Protein AF-A0ABC9BMM8-F1 (afdb_monomer)

Sequence (183 aa):
MSSVFTFLDLQGHINFGNRAHTINSTFGSRTWSAEANMGSSPPLAIADICDAYSHLLTNGELRPLPPVFQIYGRNKEGHGRVLVVDGCGSLRSAIIGGNLAKRAQNNGWAGIVVYGCIRDVDDINLCNIGVRALNSYPVKPGKKGNGEKHIPVTIAGTRVCDGDWLYADSDGIIVSSVELAGV

Foldseek 3Di:
DFQAKEKAKEQAWAAADDPPPPPPPDDDDDDDDDPPPPDADDQDDVVRVCVVVVVCVVVVQKAFAPPQWDKAAAAHTAGGIEIEIERVLEAPAAAEELVVLQVCLVVRHQEYEYSYEHEPRVSRNHGNHMYIYNYHDHHHDPPGYDYHYQDWDQRRNDIDHHHWYWYAYPVGIMTGNDDDPRD

Radius of gyration: 17.7 Å; Cα contacts (8 Å, |Δi|>4): 413; chains: 1; bounding box: 39×45×55 Å

InterPro domains:
  IPR005493 Ribonuclease E inhibitor RraA/RraA-like protein [PF03737] (76-175)
  IPR005493 Ribonuclease E inhibitor RraA/RraA-like protein [cd16841] (47-176)
  IPR007526 SWIRM domain [PS50934] (1-25)
  IPR010203 Regulator of ribonuclease activity A [TIGR01935] (76-176)
  IPR036704 Ribonuclease E inhibitor RraA/RraA-like superfamily [SSF89562] (46-180)

Secondary structure (DSSP, 8-state):
-----EEEEEEEEE-------------S---------TTSPPPPPHHHHHHHTHHHHHHTSEEEPPTTPEEES--SSEEEEEEEEE-TT-SSSEEE-HHHHHHHHHTTEEEEEEEEEE--HHHHHHSSSEEEEEEE-SPPPPS--PPEESS-EEETTEEE-TT-EEEE-SS-EEEESS--TT-

pLDDT: mean 75.59, std 22.49, range [24.22, 95.69]

Nearest PDB structures (foldseek):
  3c8o-assembly1_B  TM=8.690E-01  e=7.767E-11  Pseudomonas aeruginosa
  2yjv-assembly1_A  TM=8.781E-01  e=1.668E-09  Escherichia coli K-12
  1j3l-assembly1_A  TM=8.554E-01  e=1.262E-09  Thermus thermophilus
  2pcn-assembly1_A  TM=8.752E-01  e=3.444E-09  Geobacillus kaustophilus HTA426
  1vi4-assembly1_A  TM=8.457E-01  e=1.313E-08  Vibrio cholerae

Solvent-accessible surface area (backbone atoms only — not comparable to full-atom values): 10282 Å² total; per-residue (Å²): 134,77,56,60,35,37,37,29,74,18,59,23,53,25,46,37,56,72,80,73,78,74,80,74,86,68,91,75,94,80,82,90,79,81,83,73,74,88,85,63,83,74,68,61,50,69,68,56,48,50,67,76,42,45,67,35,50,74,74,61,43,35,40,74,51,68,91,59,60,43,87,42,34,34,32,83,74,24,70,36,35,32,40,40,35,40,44,86,62,34,80,83,28,14,81,47,39,28,72,55,50,48,49,38,33,76,70,53,28,14,28,38,40,33,33,14,14,25,27,53,61,70,56,27,46,71,28,76,22,26,35,32,22,51,45,77,29,89,45,70,59,74,99,57,63,73,60,51,66,77,54,72,43,70,48,86,86,42,77,48,48,75,66,26,25,43,39,34,41,79,88,44,41,36,38,23,68,55,87,65,87,82,95

Mean predicted aligned error: 10.26 Å

Structure (mmCIF, N/CA/C/O backbone):
data_AF-A0ABC9BMM8-F1
#
_entry.id   AF-A0ABC9BMM8-F1
#
loop_
_atom_site.group_PDB
_atom_site.id
_atom_site.type_symbol
_atom_site.label_atom_id
_atom_site.label_alt_id
_atom_site.label_comp_id
_atom_site.label_asym_id
_atom_site.label_entity_id
_atom_site.label_seq_id
_atom_site.pdbx_PDB_ins_code
_atom_site.Cartn_x
_atom_site.Cartn_y
_atom_site.Cartn_z
_atom_site.occupancy
_atom_site.B_iso_or_equiv
_atom_site.auth_seq_id
_atom_site.auth_comp_id
_atom_site.auth_asym_id
_atom_site.auth_atom_id
_atom_site.pdbx_PDB_model_num
ATOM 1 N N . MET A 1 1 ? -2.517 4.280 -24.841 1.00 36.31 1 MET A N 1
ATOM 2 C CA . MET A 1 1 ? -3.262 4.542 -23.595 1.00 36.31 1 MET A CA 1
ATOM 3 C C . MET A 1 1 ? -2.279 5.111 -22.595 1.00 36.31 1 MET A C 1
ATOM 5 O O . MET A 1 1 ? -1.303 4.444 -22.275 1.00 36.31 1 MET A O 1
ATOM 9 N N . SER A 1 2 ? -2.452 6.383 -22.260 1.00 31.41 2 SER A N 1
ATOM 10 C CA . SER A 1 2 ? -1.624 7.128 -21.313 1.00 31.41 2 SER A CA 1
ATOM 11 C C . SER A 1 2 ? -1.812 6.530 -19.920 1.00 31.41 2 SER A C 1
ATOM 13 O O . SER A 1 2 ? -2.950 6.354 -19.500 1.00 31.41 2 SER A O 1
ATOM 15 N N . SER A 1 3 ? -0.733 6.172 -19.229 1.00 37.91 3 SER A N 1
ATOM 16 C CA . SER A 1 3 ? -0.815 5.752 -17.830 1.00 37.91 3 SER A CA 1
ATOM 17 C C . SER A 1 3 ? -1.049 7.002 -16.982 1.00 37.91 3 SER A C 1
ATOM 19 O O . SER A 1 3 ? -0.122 7.782 -16.775 1.00 37.91 3 SER A O 1
ATOM 21 N N . VAL A 1 4 ? -2.293 7.240 -16.569 1.00 39.19 4 VAL A N 1
ATOM 22 C CA . VAL A 1 4 ? -2.604 8.220 -15.521 1.00 39.19 4 VAL A CA 1
ATOM 23 C C . VAL A 1 4 ? -2.259 7.539 -14.203 1.00 39.19 4 VAL A C 1
ATOM 25 O O . VAL A 1 4 ? -2.765 6.457 -13.926 1.00 39.19 4 VAL A O 1
ATOM 28 N N . PHE A 1 5 ? -1.328 8.117 -13.447 1.00 47.81 5 PHE A N 1
ATOM 29 C CA . PHE A 1 5 ? -0.957 7.615 -12.125 1.00 47.81 5 PHE A CA 1
ATOM 30 C C . PHE A 1 5 ? -1.586 8.519 -11.090 1.00 47.81 5 PHE A C 1
ATOM 32 O O . PHE A 1 5 ? -1.210 9.685 -11.001 1.00 47.81 5 PHE A O 1
ATOM 39 N N . THR A 1 6 ? -2.523 7.996 -10.320 1.00 48.81 6 THR A N 1
ATOM 40 C CA . THR A 1 6 ? -3.123 8.781 -9.251 1.00 48.81 6 THR A CA 1
ATOM 41 C C . THR A 1 6 ? -2.416 8.514 -7.935 1.00 48.81 6 THR A C 1
ATOM 43 O O . THR A 1 6 ? -2.165 7.355 -7.607 1.00 48.81 6 THR A O 1
ATOM 46 N N . PHE A 1 7 ? -2.125 9.576 -7.184 1.00 48.84 7 PHE A N 1
ATOM 47 C CA . PHE A 1 7 ? -1.562 9.504 -5.840 1.00 48.84 7 PHE A CA 1
ATOM 48 C C . PHE A 1 7 ? -2.527 10.066 -4.803 1.00 48.84 7 PHE A C 1
ATOM 50 O O . PHE A 1 7 ? -3.065 11.164 -4.975 1.00 48.84 7 PHE A O 1
ATOM 57 N N . LEU A 1 8 ? -2.659 9.341 -3.701 1.00 52.59 8 LEU A N 1
ATOM 58 C CA . LEU A 1 8 ? -3.421 9.752 -2.532 1.00 52.59 8 LEU A CA 1
ATOM 59 C C . LEU A 1 8 ? -2.536 9.676 -1.289 1.00 52.59 8 LEU A C 1
ATOM 61 O O . LEU A 1 8 ? -1.791 8.702 -1.147 1.00 52.59 8 LEU A O 1
ATOM 65 N N . ASP A 1 9 ? -2.590 10.707 -0.445 1.00 55.34 9 ASP A N 1
ATOM 66 C CA . ASP A 1 9 ? -1.818 10.797 0.796 1.00 55.34 9 ASP A CA 1
ATOM 67 C C . ASP A 1 9 ? -2.765 10.578 1.981 1.00 55.34 9 ASP A C 1
ATOM 69 O O . ASP A 1 9 ? -3.412 11.506 2.458 1.00 55.34 9 ASP A O 1
ATOM 73 N N . LEU A 1 10 ? -2.887 9.327 2.421 1.00 56.34 10 LEU A N 1
ATOM 74 C CA . LEU A 1 10 ? -3.800 8.962 3.503 1.00 56.34 10 LEU A CA 1
ATOM 75 C C . LEU A 1 10 ? -3.102 9.049 4.855 1.00 56.34 10 LEU A C 1
ATOM 77 O O . LEU A 1 10 ? -1.966 8.596 4.985 1.00 56.34 10 LEU A O 1
ATOM 81 N N . GLN A 1 11 ? -3.791 9.557 5.875 1.00 52.69 11 GLN A N 1
ATOM 82 C CA . GLN A 1 11 ? -3.371 9.386 7.267 1.00 52.69 11 GLN A CA 1
ATOM 83 C C . GLN A 1 11 ? -3.812 7.981 7.702 1.00 52.69 11 GLN A C 1
ATOM 85 O O . GLN A 1 11 ? -4.986 7.648 7.585 1.00 52.69 11 GLN A O 1
ATOM 90 N N . GLY A 1 12 ? -2.879 7.107 8.090 1.00 52.97 12 GLY A N 1
ATOM 91 C CA . GLY A 1 12 ? -3.204 5.702 8.334 1.00 52.97 12 GLY A CA 1
ATOM 92 C C . GLY A 1 12 ? -2.176 4.940 9.166 1.00 52.97 12 GLY A C 1
ATOM 93 O O . GLY A 1 12 ? -0.965 5.143 9.071 1.00 52.97 12 GLY A O 1
ATOM 94 N N . HIS A 1 13 ? -2.670 4.015 9.982 1.00 54.41 13 HIS A N 1
ATOM 95 C CA . HIS A 1 13 ? -1.844 3.036 10.678 1.00 54.41 13 HIS A CA 1
ATOM 96 C C . HIS A 1 13 ? -1.694 1.818 9.771 1.00 54.41 13 HIS A C 1
ATOM 98 O O . HIS A 1 13 ? -2.665 1.102 9.537 1.00 54.41 13 HIS A O 1
ATOM 104 N N . ILE A 1 14 ? -0.486 1.561 9.256 1.00 53.84 14 ILE A N 1
ATOM 105 C CA . ILE A 1 14 ? -0.237 0.322 8.516 1.00 53.84 14 ILE A CA 1
ATOM 106 C C . ILE A 1 14 ? 0.612 -0.621 9.353 1.00 53.84 14 ILE A C 1
ATOM 108 O O . ILE A 1 14 ? 1.836 -0.480 9.451 1.00 53.84 14 ILE A O 1
ATOM 112 N N . ASN A 1 15 ? -0.052 -1.627 9.911 1.00 50.31 15 ASN A N 1
ATOM 113 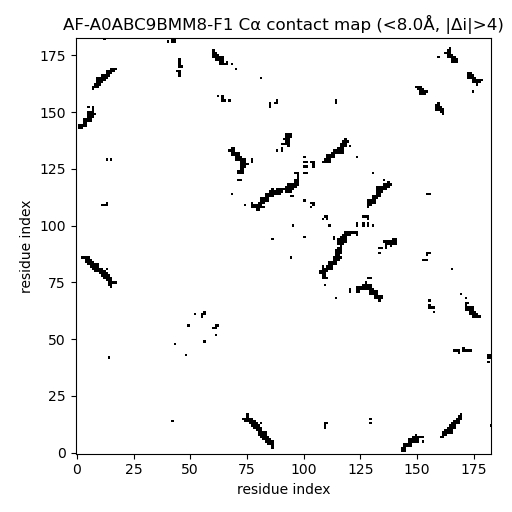C CA . ASN A 1 15 ? 0.588 -2.681 10.672 1.00 50.31 15 ASN A CA 1
ATOM 114 C C . ASN A 1 15 ? 0.895 -3.900 9.797 1.00 50.31 15 ASN A C 1
ATOM 116 O O . ASN A 1 15 ? 0.142 -4.868 9.758 1.00 50.31 15 ASN A O 1
ATOM 120 N N . PHE A 1 16 ? 2.044 -3.888 9.125 1.00 49.66 16 PHE A N 1
ATOM 121 C CA . PHE A 1 16 ? 2.514 -5.054 8.382 1.00 49.66 16 PHE A CA 1
ATOM 122 C C . PHE A 1 16 ? 2.888 -6.174 9.361 1.00 49.66 16 PHE A C 1
ATOM 124 O O . PHE A 1 16 ? 4.037 -6.276 9.783 1.00 49.66 16 PHE A O 1
ATOM 131 N N . GLY A 1 17 ? 1.911 -7.010 9.718 1.00 39.16 17 GLY A N 1
ATOM 132 C CA . GLY A 1 17 ? 2.084 -8.096 10.673 1.00 39.16 17 GLY A CA 1
ATOM 133 C C . GLY A 1 17 ? 3.326 -8.935 10.372 1.00 39.16 17 GLY A C 1
ATOM 134 O O . GLY A 1 17 ? 3.409 -9.619 9.351 1.00 39.16 17 GLY A O 1
ATOM 135 N N . ASN A 1 18 ? 4.298 -8.911 11.285 1.00 36.88 18 ASN A N 1
ATOM 136 C CA . ASN A 1 18 ? 5.331 -9.933 11.334 1.00 36.88 18 ASN A CA 1
ATOM 137 C C . ASN A 1 18 ? 4.771 -11.116 12.119 1.00 36.88 18 ASN A C 1
ATOM 139 O O . ASN A 1 18 ? 4.877 -11.154 13.344 1.00 36.88 18 ASN A O 1
ATOM 143 N N . ARG A 1 19 ? 4.313 -12.166 11.432 1.00 33.47 19 ARG A N 1
ATOM 144 C CA . ARG A 1 19 ? 4.587 -13.499 11.976 1.00 33.47 19 ARG A CA 1
ATOM 145 C C . ARG A 1 19 ? 6.080 -13.729 11.807 1.00 33.47 19 ARG A C 1
ATOM 147 O O . ARG A 1 19 ? 6.537 -14.276 10.806 1.00 33.47 19 ARG A O 1
ATOM 154 N N . ALA A 1 20 ? 6.854 -13.282 12.793 1.00 28.94 20 ALA A N 1
ATOM 155 C CA . ALA A 1 20 ? 8.151 -13.879 13.033 1.00 28.94 20 ALA A CA 1
ATOM 156 C C . ALA A 1 20 ? 7.885 -15.372 13.260 1.00 28.94 20 ALA A C 1
ATOM 158 O O . ALA A 1 20 ? 7.437 -15.783 14.328 1.00 28.94 20 ALA A O 1
ATOM 159 N N . HIS A 1 21 ? 8.093 -16.186 12.225 1.00 26.81 21 HIS A N 1
ATOM 160 C CA . HIS A 1 21 ? 8.269 -17.617 12.392 1.00 26.81 21 HIS A CA 1
ATOM 161 C C . HIS A 1 21 ? 9.565 -17.807 13.179 1.00 26.81 21 HIS A C 1
ATOM 163 O O . HIS A 1 21 ? 10.626 -18.074 12.622 1.00 26.81 21 HIS A O 1
ATOM 169 N N . THR A 1 22 ? 9.490 -17.672 14.499 1.00 24.45 22 THR A N 1
ATOM 170 C CA . THR A 1 22 ? 10.437 -18.355 15.362 1.00 24.45 22 THR A CA 1
ATOM 171 C C . THR A 1 22 ? 10.014 -19.817 15.332 1.00 24.45 22 THR A C 1
ATOM 173 O O . THR A 1 22 ? 9.168 -20.258 16.107 1.00 24.45 22 THR A O 1
ATOM 176 N N . ILE A 1 23 ? 10.560 -20.574 14.381 1.00 27.20 23 ILE A N 1
ATOM 177 C CA . ILE A 1 23 ? 10.647 -22.031 14.493 1.00 27.20 23 ILE A CA 1
ATOM 178 C C . ILE A 1 23 ? 11.533 -22.339 15.703 1.00 27.20 23 ILE A C 1
ATOM 180 O O . ILE A 1 23 ? 12.716 -22.626 15.573 1.00 27.20 23 ILE A O 1
ATOM 184 N N . ASN A 1 24 ? 10.960 -22.262 16.903 1.00 27.30 24 ASN A N 1
ATOM 185 C CA . ASN A 1 24 ? 11.526 -22.922 18.067 1.00 27.30 24 ASN A CA 1
ATOM 186 C C . ASN A 1 24 ? 11.139 -24.393 17.962 1.00 27.30 24 ASN A C 1
ATOM 188 O O . ASN A 1 24 ? 10.148 -24.850 18.527 1.00 27.30 24 ASN A O 1
ATOM 192 N N . SER A 1 25 ? 11.918 -25.140 17.187 1.00 30.19 25 SER A N 1
ATOM 193 C CA . SER A 1 25 ? 11.958 -26.585 17.327 1.00 30.19 25 SER A CA 1
ATOM 194 C C . SER A 1 25 ? 12.603 -26.915 18.674 1.00 30.19 25 SER A C 1
ATOM 196 O O . SER A 1 25 ? 13.817 -27.081 18.751 1.00 30.19 25 SER A O 1
ATOM 198 N N . THR A 1 26 ? 11.796 -27.039 19.727 1.00 31.02 26 THR A N 1
ATOM 199 C CA . THR A 1 26 ? 12.207 -27.783 20.922 1.00 31.02 26 THR A CA 1
ATOM 200 C C . THR A 1 26 ? 11.034 -28.599 21.439 1.00 31.02 26 THR A C 1
ATOM 202 O O . THR A 1 26 ? 10.112 -28.108 22.083 1.00 31.02 26 THR A O 1
ATOM 205 N N . PHE A 1 27 ? 11.087 -29.884 21.112 1.00 32.53 27 PHE A N 1
ATOM 206 C CA . PHE A 1 27 ? 10.320 -30.943 21.745 1.00 32.53 27 PHE A CA 1
ATOM 207 C C . PHE A 1 27 ? 10.762 -31.032 23.218 1.00 32.53 27 PHE A C 1
ATOM 209 O O . PHE A 1 27 ? 11.954 -31.181 23.480 1.00 32.53 27 PHE A O 1
ATOM 216 N N . GLY A 1 28 ? 9.830 -30.948 24.172 1.00 31.91 28 GLY A N 1
ATOM 217 C CA . GLY A 1 28 ? 10.099 -31.245 25.587 1.00 31.91 28 GLY A CA 1
ATOM 218 C C . GLY A 1 28 ? 9.800 -30.108 26.569 1.00 31.91 28 GLY A C 1
ATOM 219 O O . GLY A 1 28 ? 10.584 -29.184 26.737 1.00 31.91 28 GLY A O 1
ATOM 220 N N . SER A 1 29 ? 8.662 -30.241 27.256 1.00 40.59 29 SER A N 1
ATOM 221 C CA . SER A 1 29 ? 8.356 -29.765 28.618 1.00 40.59 29 SER A CA 1
ATOM 222 C C . SER A 1 29 ? 9.197 -28.605 29.199 1.00 40.59 29 SER A C 1
ATOM 224 O O . SER A 1 29 ? 10.210 -28.863 29.858 1.00 40.59 29 SER A O 1
ATOM 226 N N . ARG A 1 30 ? 8.718 -27.353 29.077 1.00 28.83 30 ARG A N 1
ATOM 227 C CA . ARG A 1 30 ? 8.772 -26.322 30.144 1.00 28.83 30 ARG A CA 1
ATOM 228 C C . ARG A 1 30 ? 8.043 -25.017 29.761 1.00 28.83 30 ARG A C 1
ATOM 230 O O . ARG A 1 30 ? 8.383 -24.373 28.781 1.00 28.83 30 ARG A O 1
ATOM 237 N N . THR A 1 31 ? 7.022 -24.715 30.568 1.00 28.36 31 THR A N 1
ATOM 238 C CA . THR A 1 31 ? 6.424 -23.418 30.957 1.00 28.36 31 THR A CA 1
ATOM 239 C C . THR A 1 31 ? 6.545 -22.208 30.022 1.00 28.36 31 THR A C 1
ATOM 241 O O . THR A 1 31 ? 7.617 -21.630 29.858 1.00 28.36 31 THR A O 1
ATOM 244 N N . TRP A 1 32 ? 5.385 -21.751 29.544 1.00 24.22 32 TRP A N 1
ATOM 245 C CA . TRP A 1 32 ? 5.178 -20.434 28.947 1.00 24.22 32 TRP A CA 1
ATOM 246 C C . TRP A 1 32 ? 5.211 -19.352 30.032 1.00 24.22 32 TRP A C 1
ATOM 248 O O . TRP A 1 32 ? 4.349 -19.342 30.908 1.00 24.22 32 TRP A O 1
ATOM 258 N N . SER A 1 33 ? 6.162 -18.425 29.936 1.00 25.62 33 SER A N 1
ATOM 259 C CA . SER A 1 33 ? 6.071 -17.114 30.582 1.00 25.62 33 SER A CA 1
ATOM 260 C C . SER A 1 33 ? 5.886 -16.080 29.480 1.00 25.62 33 SER A C 1
ATOM 262 O O . SER A 1 33 ? 6.846 -15.670 28.834 1.00 25.62 33 SER A O 1
ATOM 264 N N . ALA A 1 34 ? 4.634 -15.706 29.223 1.00 32.97 34 ALA A N 1
ATOM 265 C CA . ALA A 1 34 ? 4.334 -14.465 28.530 1.00 32.97 34 ALA A CA 1
ATOM 266 C C . ALA A 1 34 ? 4.391 -13.355 29.584 1.00 32.97 34 ALA A C 1
ATOM 268 O O . ALA A 1 34 ? 3.439 -13.159 30.337 1.00 32.97 34 ALA A O 1
ATOM 269 N N . GLU A 1 35 ? 5.520 -12.656 29.675 1.00 31.11 35 GLU A N 1
ATOM 270 C CA . GLU A 1 35 ? 5.536 -11.330 30.289 1.00 31.11 35 GLU A CA 1
ATOM 271 C C . GLU A 1 35 ? 4.741 -10.401 29.367 1.00 31.11 35 GLU A C 1
ATOM 273 O O . GLU A 1 35 ? 5.253 -9.824 28.409 1.00 31.11 35 GLU A O 1
ATOM 278 N N . ALA A 1 36 ? 3.436 -10.332 29.623 1.00 33.78 36 ALA A N 1
ATOM 279 C CA . ALA A 1 36 ? 2.573 -9.305 29.080 1.00 33.78 36 ALA A CA 1
ATOM 280 C C . ALA A 1 36 ? 2.999 -7.970 29.701 1.00 33.78 36 ALA A C 1
ATOM 282 O O . ALA A 1 36 ? 2.705 -7.692 30.864 1.00 33.78 36 ALA A O 1
ATOM 283 N N . ASN A 1 37 ? 3.700 -7.140 28.928 1.00 34.41 37 ASN A N 1
ATOM 284 C CA . ASN A 1 37 ? 3.824 -5.724 29.245 1.00 34.41 37 ASN A CA 1
ATOM 285 C C . ASN A 1 37 ? 2.417 -5.104 29.209 1.00 34.41 37 ASN A C 1
ATOM 287 O O . ASN A 1 37 ? 1.859 -4.836 28.148 1.00 34.41 37 ASN A O 1
ATOM 291 N N . MET A 1 38 ? 1.835 -4.909 30.392 1.00 37.91 38 MET A N 1
ATOM 292 C CA . MET A 1 38 ? 0.654 -4.079 30.611 1.00 37.91 38 MET A CA 1
ATOM 293 C C . MET A 1 38 ? 1.037 -2.616 30.350 1.00 37.91 38 MET A C 1
ATOM 295 O O . MET A 1 38 ? 1.716 -1.998 31.166 1.00 37.91 38 MET A O 1
ATOM 299 N N . GLY A 1 39 ? 0.626 -2.066 29.205 1.00 31.47 39 GLY A N 1
ATOM 300 C CA . GLY A 1 39 ? 0.838 -0.647 28.892 1.00 31.47 39 GLY A CA 1
ATOM 301 C C . GLY A 1 39 ? 0.383 -0.181 27.507 1.00 31.47 39 GLY A C 1
ATOM 302 O O . GLY A 1 39 ? 0.114 1.002 27.331 1.00 31.47 39 GLY A O 1
ATOM 303 N N . SER A 1 40 ? 0.227 -1.084 26.542 1.00 36.00 40 SER A N 1
ATOM 304 C CA . SER A 1 40 ? -0.379 -0.789 25.241 1.00 36.00 40 SER A CA 1
ATOM 305 C C . SER A 1 40 ? -1.016 -2.068 24.721 1.00 36.00 40 SER A C 1
ATOM 307 O O . SER A 1 40 ? -0.313 -3.068 24.562 1.00 36.00 40 SER A O 1
ATOM 309 N N . SER A 1 41 ? -2.333 -2.078 24.505 1.00 41.59 41 SER A N 1
ATOM 310 C CA . SER A 1 41 ? -2.978 -3.189 23.801 1.00 41.59 41 SER A CA 1
ATOM 311 C C . SER A 1 41 ? -2.215 -3.448 22.497 1.00 41.59 41 SER A C 1
ATOM 313 O O . SER A 1 41 ? -1.850 -2.473 21.833 1.00 41.59 41 SER A O 1
ATOM 315 N N . PRO A 1 42 ? -1.913 -4.710 22.140 1.00 49.50 42 PRO A N 1
ATOM 316 C CA . PRO A 1 42 ? -1.313 -4.988 20.846 1.00 49.50 42 PRO A CA 1
ATOM 317 C C . PRO A 1 42 ? -2.220 -4.400 19.754 1.00 49.50 42 PRO A 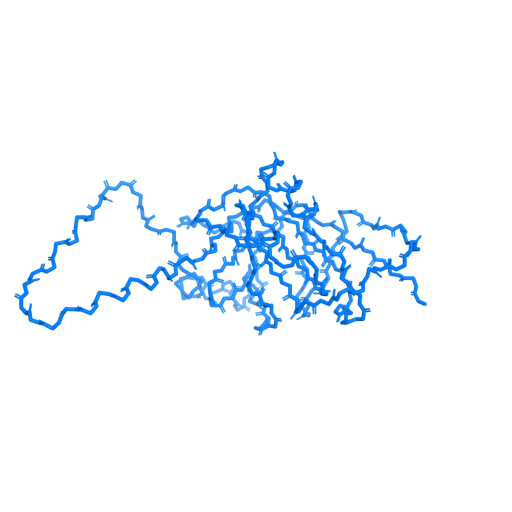C 1
ATOM 319 O O . PRO A 1 42 ? -3.444 -4.467 19.905 1.00 49.50 42 PRO A O 1
ATOM 322 N N . PRO A 1 43 ? -1.649 -3.805 18.694 1.00 57.62 43 PRO A N 1
ATOM 323 C CA . PRO A 1 43 ? -2.442 -3.277 17.592 1.00 57.62 43 PRO A CA 1
ATOM 324 C C . PRO A 1 43 ? -3.359 -4.385 17.064 1.00 57.62 43 PRO A C 1
ATOM 326 O O . PRO A 1 43 ? -2.891 -5.497 16.803 1.00 57.62 43 PRO A O 1
ATOM 329 N N . LEU A 1 44 ? -4.659 -4.095 16.975 1.00 65.31 44 LEU A N 1
ATOM 330 C CA . LEU A 1 44 ? -5.675 -5.077 16.591 1.00 65.31 44 LEU A CA 1
ATOM 331 C C . LEU A 1 44 ? -5.361 -5.651 15.203 1.00 65.31 44 LEU A C 1
ATOM 333 O O . LEU A 1 44 ? -5.028 -4.906 14.277 1.00 65.31 44 LEU A O 1
ATOM 337 N N . ALA A 1 45 ? -5.460 -6.975 15.056 1.00 81.25 45 ALA A N 1
ATOM 338 C CA . ALA A 1 45 ? -5.344 -7.616 13.750 1.00 81.25 45 ALA A CA 1
ATOM 339 C C . ALA A 1 45 ? -6.554 -7.247 12.878 1.00 81.25 45 ALA A C 1
ATOM 341 O O . ALA A 1 45 ? -7.632 -6.946 13.395 1.00 81.25 45 ALA A O 1
ATOM 342 N N . ILE A 1 46 ? -6.421 -7.303 11.550 1.00 85.62 46 ILE A N 1
ATOM 343 C CA . ILE A 1 46 ? -7.529 -6.961 10.645 1.00 85.62 46 ILE A CA 1
ATOM 344 C C . ILE A 1 46 ? -8.744 -7.855 10.883 1.00 85.62 46 ILE A C 1
ATOM 346 O O . ILE A 1 46 ? -9.867 -7.363 10.798 1.00 85.62 46 ILE A O 1
ATOM 350 N N . ALA A 1 47 ? -8.542 -9.131 11.215 1.00 86.62 47 ALA A N 1
ATOM 351 C CA . ALA A 1 47 ? -9.635 -10.026 11.585 1.00 86.62 47 ALA A CA 1
ATOM 352 C C . ALA A 1 47 ? -10.413 -9.502 12.807 1.00 86.62 47 ALA A C 1
ATOM 354 O O . ALA A 1 47 ? -11.633 -9.364 12.737 1.00 86.62 47 ALA A O 1
ATOM 355 N N . ASP A 1 48 ? -9.707 -9.101 13.871 1.00 87.12 48 ASP A N 1
ATOM 356 C CA . ASP A 1 48 ? -10.322 -8.543 15.082 1.00 87.12 48 ASP A CA 1
ATOM 357 C C . ASP A 1 48 ? -11.065 -7.233 14.781 1.00 87.12 48 ASP A C 1
ATOM 359 O O . ASP A 1 48 ? -12.153 -6.990 15.302 1.00 87.12 48 ASP A O 1
ATOM 363 N N . ILE A 1 49 ? -10.505 -6.396 13.900 1.00 87.19 49 ILE A N 1
ATOM 364 C CA . ILE A 1 49 ? -11.156 -5.169 13.429 1.00 87.19 49 ILE A CA 1
ATOM 365 C C . ILE A 1 49 ? -12.450 -5.506 12.677 1.00 87.19 49 ILE A C 1
ATOM 367 O O . ILE A 1 49 ? -13.486 -4.890 12.923 1.00 87.19 49 ILE A O 1
ATOM 371 N N . CYS A 1 50 ? -12.422 -6.480 11.768 1.00 88.38 50 CYS A N 1
ATOM 372 C CA . CYS A 1 50 ? -13.611 -6.888 11.021 1.00 88.38 50 CYS A CA 1
ATOM 373 C C . CYS A 1 50 ? -14.722 -7.393 11.952 1.00 88.38 50 CYS A C 1
ATOM 375 O O . CYS A 1 50 ? -15.888 -7.045 11.750 1.00 88.38 50 CYS A O 1
ATOM 377 N N . ASP A 1 51 ? -14.365 -8.149 12.990 1.00 89.75 51 ASP A N 1
ATOM 378 C CA . ASP A 1 51 ? -15.315 -8.672 13.972 1.00 89.75 51 ASP A CA 1
ATOM 379 C C . ASP A 1 51 ? -15.887 -7.553 14.861 1.00 89.75 51 ASP A C 1
ATOM 381 O O . ASP A 1 51 ? -17.110 -7.430 15.011 1.00 89.75 51 ASP A O 1
ATOM 385 N N . ALA A 1 52 ? -15.024 -6.683 15.398 1.00 88.00 52 ALA A N 1
ATOM 386 C CA . ALA A 1 52 ? -15.410 -5.577 16.278 1.00 88.00 52 ALA A CA 1
ATOM 387 C C . ALA A 1 52 ? -16.244 -4.501 15.561 1.00 88.00 52 ALA A C 1
ATOM 389 O O . ALA A 1 52 ? -17.158 -3.916 16.148 1.00 88.00 52 ALA A O 1
ATOM 390 N N . TYR A 1 53 ? -15.965 -4.259 14.279 1.00 89.25 53 TYR A N 1
ATOM 391 C CA . TYR A 1 53 ? -16.592 -3.214 13.468 1.00 89.25 53 TYR A CA 1
ATOM 392 C C . TYR A 1 53 ? -17.481 -3.778 12.351 1.00 89.25 53 TYR A C 1
ATOM 394 O O . TYR A 1 53 ? -17.675 -3.147 11.313 1.00 89.25 53 TYR A O 1
ATOM 402 N N . SER A 1 54 ? -18.094 -4.943 12.567 1.00 90.44 54 SER A N 1
ATOM 403 C CA . SER A 1 54 ? -18.964 -5.616 11.584 1.00 90.44 54 SER A CA 1
ATOM 404 C C . SER A 1 54 ? -20.138 -4.763 11.068 1.00 90.44 54 SER A C 1
ATOM 406 O O . SER A 1 54 ? -20.571 -4.898 9.919 1.00 90.44 54 SER A O 1
ATOM 408 N N . HIS A 1 55 ? -20.632 -3.822 11.873 1.00 90.81 55 HIS A N 1
ATOM 409 C CA . HIS A 1 55 ? -21.637 -2.846 11.443 1.00 90.81 55 HIS A CA 1
ATOM 410 C C . HIS A 1 55 ? -21.108 -1.890 10.356 1.00 90.81 55 HIS A C 1
ATOM 412 O O . HIS A 1 55 ? -21.852 -1.559 9.431 1.00 90.81 55 HIS A O 1
ATOM 418 N N . LEU A 1 56 ? -19.821 -1.518 10.415 1.00 91.38 56 LEU A N 1
ATOM 419 C CA . LEU A 1 56 ? -19.153 -0.697 9.400 1.00 91.38 56 LEU A CA 1
ATOM 420 C C . LEU A 1 56 ? -18.917 -1.470 8.092 1.00 91.38 56 LEU A C 1
ATOM 422 O O . LEU A 1 56 ? -18.890 -0.891 7.009 1.00 91.38 56 LEU A O 1
ATOM 426 N N . LEU A 1 57 ? -18.775 -2.798 8.164 1.00 90.38 57 LEU A N 1
ATOM 427 C CA . LEU A 1 57 ? -18.748 -3.637 6.959 1.00 90.38 57 LEU A CA 1
ATOM 428 C C . LEU A 1 57 ? -20.101 -3.595 6.240 1.00 90.38 57 LEU A C 1
ATOM 430 O O . LEU A 1 57 ? -20.166 -3.519 5.016 1.00 90.38 57 LEU A O 1
ATOM 434 N N . THR A 1 58 ? -21.191 -3.621 7.008 1.00 91.12 58 THR A N 1
ATOM 435 C CA . THR A 1 58 ? -22.553 -3.673 6.460 1.00 91.12 58 THR A CA 1
ATOM 436 C C . THR A 1 58 ? -22.985 -2.334 5.858 1.00 91.12 58 THR A C 1
ATOM 438 O O . THR A 1 58 ? -23.680 -2.315 4.844 1.00 91.12 58 THR A O 1
ATOM 441 N N . ASN A 1 59 ? -22.575 -1.210 6.456 1.00 91.31 59 ASN A N 1
ATOM 442 C CA . ASN A 1 59 ? -22.910 0.130 5.960 1.00 91.31 59 ASN A CA 1
ATOM 443 C C . ASN A 1 59 ? -21.952 0.635 4.853 1.00 91.31 59 ASN A C 1
ATOM 445 O O . ASN A 1 59 ? -22.233 1.658 4.230 1.00 91.31 59 ASN A O 1
ATOM 449 N N . GLY A 1 60 ? -20.854 -0.084 4.584 1.00 90.31 60 GLY A N 1
ATOM 450 C CA . GLY A 1 60 ? -19.868 0.246 3.551 1.00 90.31 60 GLY A CA 1
ATOM 451 C C . GLY A 1 60 ? -18.796 1.261 3.971 1.00 90.31 60 GLY A C 1
ATOM 452 O O . GLY A 1 60 ? -17.989 1.678 3.133 1.00 90.31 60 GLY A O 1
ATOM 453 N N . GLU A 1 61 ? -18.751 1.660 5.242 1.00 91.25 61 GLU A N 1
ATOM 454 C CA . GLU A 1 61 ? -17.714 2.545 5.783 1.00 91.25 61 GLU A CA 1
ATOM 455 C C . GLU A 1 61 ? -16.393 1.809 6.002 1.00 91.25 61 GLU A C 1
ATOM 457 O O . GLU A 1 61 ? -15.346 2.427 5.833 1.00 91.25 61 GLU A O 1
ATOM 462 N N . LEU A 1 62 ? -16.438 0.502 6.280 1.00 92.50 62 LEU A N 1
ATOM 463 C CA . LEU A 1 62 ? -15.285 -0.393 6.331 1.00 92.50 62 LEU A CA 1
ATOM 464 C C . LEU A 1 62 ? -15.298 -1.327 5.116 1.00 92.50 62 LEU A C 1
ATOM 466 O O . LEU A 1 62 ? -16.254 -2.060 4.875 1.00 92.50 62 LEU A O 1
ATOM 470 N N . ARG A 1 63 ? -14.230 -1.288 4.321 1.00 94.81 63 ARG A N 1
ATOM 471 C CA . ARG A 1 63 ? -14.159 -1.912 2.995 1.00 94.81 63 ARG A CA 1
ATOM 472 C C . ARG A 1 63 ? -12.907 -2.781 2.878 1.00 94.81 63 ARG A C 1
ATOM 474 O O . ARG A 1 63 ? -11.832 -2.252 2.583 1.00 94.81 63 ARG A O 1
ATOM 481 N N . PRO A 1 64 ? -13.019 -4.102 3.083 1.00 93.62 64 PRO A N 1
ATOM 482 C CA . PRO A 1 64 ? -11.942 -5.034 2.785 1.00 93.62 64 PRO A CA 1
ATOM 483 C C . PRO A 1 64 ? -11.626 -5.038 1.292 1.00 93.62 64 PRO A C 1
ATOM 485 O O . PRO A 1 64 ? -12.523 -5.048 0.447 1.00 93.62 64 PRO A O 1
ATOM 488 N N . LEU A 1 65 ? -10.342 -5.021 0.956 1.00 94.06 65 LEU A N 1
ATOM 489 C CA . LEU A 1 65 ? -9.888 -5.156 -0.422 1.00 94.06 65 LEU A CA 1
ATOM 490 C C . LEU A 1 65 ? -9.793 -6.639 -0.792 1.00 94.06 65 LEU A C 1
ATOM 492 O O . LEU A 1 65 ? -9.480 -7.472 0.062 1.00 94.06 65 LEU A O 1
ATOM 496 N N . PRO A 1 66 ? -9.982 -6.985 -2.078 1.00 92.38 66 PRO A N 1
ATOM 497 C CA . PRO A 1 66 ? -9.715 -8.334 -2.553 1.00 92.38 66 PRO A CA 1
ATOM 498 C C . PRO A 1 66 ? -8.272 -8.779 -2.244 1.00 92.38 66 PRO A C 1
ATOM 500 O O . PRO A 1 66 ? -7.355 -7.950 -2.302 1.00 92.38 66 PRO A O 1
ATOM 503 N N . PRO A 1 67 ? -8.031 -10.083 -2.007 1.00 91.44 67 PRO A N 1
ATOM 504 C CA . PRO A 1 67 ? -6.721 -10.631 -1.642 1.00 91.44 67 PRO A CA 1
ATOM 505 C C . PRO A 1 67 ? -5.794 -10.768 -2.864 1.00 91.44 67 PRO A C 1
ATOM 507 O O . PRO A 1 67 ? -5.280 -11.837 -3.180 1.00 91.44 67 PRO A O 1
ATOM 510 N N . VAL A 1 68 ? -5.617 -9.676 -3.607 1.00 93.44 68 VAL A N 1
ATOM 511 C CA . VAL A 1 68 ? -4.826 -9.609 -4.847 1.00 93.44 68 VAL A CA 1
ATOM 512 C C . VAL A 1 68 ? -3.474 -8.923 -4.647 1.00 93.44 68 VAL A C 1
ATOM 514 O O . VAL A 1 68 ? -2.656 -8.898 -5.564 1.00 93.44 68 VAL A O 1
ATOM 517 N N . PHE A 1 69 ? -3.234 -8.355 -3.463 1.00 94.31 69 PHE A N 1
ATOM 518 C CA . PHE A 1 69 ? -2.023 -7.606 -3.146 1.00 94.31 69 PHE A CA 1
ATOM 519 C C . PHE A 1 69 ? -1.001 -8.486 -2.426 1.00 94.31 69 PHE A C 1
ATOM 521 O O . PHE A 1 69 ? -1.240 -8.977 -1.328 1.00 94.31 69 PHE A O 1
ATOM 528 N N . GLN A 1 70 ? 0.171 -8.623 -3.032 1.00 93.75 70 GLN A N 1
ATOM 529 C CA . GLN A 1 70 ? 1.346 -9.266 -2.466 1.00 93.75 70 GLN A CA 1
ATOM 530 C C . GLN A 1 70 ? 2.058 -8.349 -1.467 1.00 93.75 70 GLN A C 1
ATOM 532 O O . GLN A 1 70 ? 1.983 -7.118 -1.551 1.00 93.75 70 GLN A O 1
ATOM 537 N N . ILE A 1 71 ? 2.776 -8.969 -0.530 1.00 92.00 71 ILE A N 1
ATOM 538 C CA . ILE A 1 71 ? 3.483 -8.301 0.564 1.00 92.00 71 ILE A CA 1
ATOM 539 C C . ILE A 1 71 ? 4.956 -8.111 0.197 1.00 92.00 71 ILE A C 1
ATOM 541 O O . ILE A 1 71 ? 5.656 -9.073 -0.106 1.00 92.00 71 ILE A O 1
ATOM 545 N N . TYR A 1 72 ? 5.428 -6.869 0.274 1.00 92.06 72 TYR A N 1
ATOM 546 C CA . TYR A 1 72 ? 6.827 -6.498 0.084 1.00 92.06 72 TYR A CA 1
ATOM 547 C C . TYR A 1 72 ? 7.272 -5.514 1.169 1.00 92.06 72 TYR A C 1
ATOM 549 O O . TYR A 1 72 ? 6.448 -4.863 1.816 1.00 92.06 72 TYR A O 1
ATOM 557 N N . GLY A 1 73 ? 8.583 -5.356 1.319 1.00 86.94 73 GLY A N 1
ATOM 558 C CA . GLY A 1 73 ? 9.160 -4.463 2.314 1.00 86.94 73 GLY A CA 1
ATOM 559 C C . GLY A 1 73 ? 9.250 -5.091 3.698 1.00 86.94 73 GLY A C 1
ATOM 560 O O . GLY A 1 73 ? 8.640 -6.119 3.990 1.00 86.94 73 GLY A O 1
ATOM 561 N N . ARG A 1 74 ? 10.041 -4.464 4.564 1.00 76.69 74 ARG A N 1
ATOM 562 C CA . ARG A 1 74 ? 10.054 -4.761 5.995 1.00 76.69 74 ARG A CA 1
ATOM 563 C C . ARG A 1 74 ? 9.333 -3.615 6.667 1.00 76.69 74 ARG A C 1
ATOM 565 O O . ARG A 1 74 ? 9.760 -2.482 6.554 1.00 76.69 74 ARG A O 1
ATOM 572 N N . ASN A 1 75 ? 8.255 -3.870 7.379 1.00 68.75 75 ASN A N 1
ATOM 573 C CA . ASN A 1 75 ? 7.762 -2.889 8.329 1.00 68.75 75 ASN A CA 1
ATOM 574 C C . ASN A 1 75 ? 7.457 -3.637 9.615 1.00 68.75 75 ASN A C 1
ATOM 576 O O . ASN A 1 75 ? 6.886 -4.724 9.580 1.00 68.75 75 ASN A O 1
ATOM 580 N N . LYS A 1 76 ? 7.993 -3.121 10.719 1.00 55.09 76 LYS A N 1
ATOM 581 C CA . LYS A 1 76 ? 7.809 -3.720 12.033 1.00 55.09 76 LYS A CA 1
ATOM 582 C C . LYS A 1 76 ? 6.594 -3.128 12.724 1.00 55.09 76 LYS A C 1
ATOM 584 O O . LYS A 1 76 ? 5.810 -3.921 13.208 1.00 55.09 76 LYS A O 1
ATOM 589 N N . GLU A 1 77 ? 6.420 -1.808 12.688 1.00 60.41 77 GLU A N 1
ATOM 590 C CA . GLU A 1 77 ? 5.273 -1.067 13.231 1.00 60.41 77 GLU A CA 1
ATOM 591 C C . GLU A 1 77 ? 5.268 0.308 12.535 1.00 60.41 77 GLU A C 1
ATOM 593 O O . GLU A 1 77 ? 6.229 1.070 12.668 1.00 60.41 77 GLU A O 1
ATOM 598 N N . GLY A 1 78 ? 4.261 0.600 11.704 1.00 57.00 78 GLY A N 1
ATOM 599 C CA . GLY A 1 78 ? 4.220 1.819 10.893 1.00 57.00 78 GLY A CA 1
ATOM 600 C C . GLY A 1 78 ? 3.039 2.714 11.232 1.00 57.00 78 GLY A C 1
ATOM 601 O O . GLY A 1 78 ? 1.912 2.413 10.847 1.00 57.00 78 GLY A O 1
ATOM 602 N N . HIS A 1 79 ? 3.321 3.859 11.847 1.00 63.94 79 HIS A N 1
ATOM 603 C CA . HIS A 1 79 ? 2.375 4.968 11.970 1.00 63.94 79 HIS A CA 1
ATOM 604 C C . HIS A 1 79 ? 2.754 6.063 10.979 1.00 63.94 79 HIS A C 1
ATOM 606 O O . HIS A 1 79 ? 3.933 6.406 10.856 1.00 63.94 79 HIS A O 1
ATOM 612 N N . GLY A 1 80 ? 1.779 6.621 10.264 1.00 76.50 80 GLY A N 1
ATOM 613 C CA . GLY A 1 80 ? 2.025 7.777 9.414 1.00 76.50 80 GLY A CA 1
ATOM 614 C C . GLY A 1 80 ? 1.177 7.791 8.159 1.00 76.50 80 GLY A C 1
ATOM 615 O O . GLY A 1 80 ? -0.024 7.564 8.192 1.00 76.50 80 GLY A O 1
ATOM 616 N N . ARG A 1 81 ? 1.806 8.151 7.042 1.00 83.94 81 ARG A N 1
ATOM 617 C CA . ARG A 1 81 ? 1.094 8.366 5.784 1.00 83.94 81 ARG A CA 1
ATOM 618 C C . ARG A 1 81 ? 1.204 7.182 4.840 1.00 83.94 81 ARG A C 1
ATOM 620 O O . ARG A 1 81 ? 2.261 6.547 4.769 1.00 83.94 81 ARG A O 1
ATOM 627 N N . VAL A 1 82 ? 0.127 6.897 4.117 1.00 87.62 82 VAL A N 1
ATOM 628 C CA . VAL A 1 82 ? 0.032 5.795 3.156 1.00 87.62 82 VAL A CA 1
ATOM 629 C C . VAL A 1 82 ? -0.105 6.346 1.753 1.00 87.62 82 VAL A C 1
ATOM 631 O O . VAL A 1 82 ? -1.019 7.118 1.469 1.00 87.62 82 VAL A O 1
ATOM 634 N N . LEU A 1 83 ? 0.785 5.913 0.860 1.00 89.31 83 LEU A N 1
ATOM 635 C CA . LEU A 1 83 ? 0.708 6.277 -0.548 1.00 89.31 83 LEU A CA 1
ATOM 636 C C . LEU A 1 83 ? -0.125 5.244 -1.287 1.00 89.31 83 LEU A C 1
ATOM 638 O O . LEU A 1 83 ? 0.326 4.112 -1.456 1.00 89.31 83 LEU A O 1
ATOM 642 N N . VAL A 1 84 ? -1.291 5.636 -1.787 1.00 90.75 84 VAL A N 1
ATOM 643 C CA . VAL A 1 84 ? -2.068 4.780 -2.690 1.00 90.75 84 VAL A CA 1
ATOM 644 C C . VAL A 1 84 ? -1.806 5.196 -4.131 1.00 90.75 84 VAL A C 1
ATOM 646 O O . VAL A 1 84 ? -1.929 6.371 -4.474 1.00 90.75 84 VAL A O 1
ATOM 649 N N . VAL A 1 85 ? -1.417 4.228 -4.959 1.00 90.19 85 VAL A N 1
ATOM 650 C CA . VAL A 1 85 ? -1.057 4.412 -6.366 1.00 90.19 85 VAL A CA 1
ATOM 651 C C . VAL A 1 85 ? -1.964 3.564 -7.241 1.00 90.19 85 VAL A C 1
ATOM 653 O O . VAL A 1 85 ? -1.904 2.332 -7.198 1.00 90.19 85 VAL A O 1
ATOM 656 N N . ASP A 1 86 ? -2.764 4.218 -8.077 1.00 90.12 86 ASP A N 1
ATOM 657 C CA . ASP A 1 86 ? -3.566 3.536 -9.089 1.00 90.12 86 ASP A CA 1
ATOM 658 C C . ASP A 1 86 ? -2.773 3.379 -10.394 1.00 90.12 86 ASP A C 1
ATOM 660 O O . ASP A 1 86 ? -2.322 4.349 -11.004 1.00 90.12 86 ASP A O 1
ATOM 664 N N . GLY A 1 87 ? -2.575 2.126 -10.795 1.00 88.50 87 GLY A N 1
ATOM 665 C CA . GLY A 1 87 ? -1.940 1.715 -12.040 1.00 88.50 87 GLY A CA 1
ATOM 666 C C . GLY A 1 87 ? -2.888 1.065 -13.037 1.00 88.50 87 GLY A C 1
ATOM 667 O O . GLY A 1 87 ? -2.421 0.382 -13.956 1.00 88.50 87 GLY A O 1
ATOM 668 N N . CYS A 1 88 ? -4.197 1.182 -12.806 1.00 89.19 88 CYS A N 1
ATOM 669 C CA . CYS A 1 88 ? -5.261 0.466 -13.500 1.00 89.19 88 CYS A CA 1
ATOM 670 C C . CYS A 1 88 ? -5.051 -1.059 -13.512 1.00 89.19 88 CYS A C 1
ATOM 672 O O . CYS A 1 88 ? -5.412 -1.731 -14.477 1.00 89.19 88 CYS A O 1
ATOM 674 N N . GLY A 1 89 ? -4.387 -1.608 -12.490 1.00 89.62 89 GLY A N 1
ATOM 675 C CA . GLY A 1 89 ? -4.093 -3.036 -12.382 1.00 89.62 89 GLY A CA 1
ATOM 676 C C . GLY A 1 89 ? -3.121 -3.558 -13.445 1.00 89.62 89 GLY A C 1
ATOM 677 O O . GLY A 1 89 ? -3.042 -4.762 -13.680 1.00 89.62 89 GLY A O 1
ATOM 678 N N . SER A 1 90 ? -2.381 -2.670 -14.117 1.00 89.38 90 SER A N 1
ATOM 679 C CA . SER A 1 90 ? -1.477 -3.050 -15.201 1.00 89.38 90 SER A CA 1
ATOM 680 C C . SER A 1 90 ? -0.351 -3.959 -14.707 1.00 89.38 90 SER A C 1
ATOM 682 O O . SER A 1 90 ? 0.474 -3.559 -13.882 1.00 89.38 90 SER A O 1
ATOM 684 N N . LEU A 1 91 ? -0.259 -5.147 -15.310 1.00 92.19 91 LEU A N 1
ATOM 685 C CA . LEU A 1 91 ? 0.828 -6.106 -15.085 1.00 92.19 91 LEU A CA 1
ATOM 686 C C . LEU A 1 91 ? 1.982 -5.976 -16.093 1.00 92.19 91 LEU A C 1
ATOM 688 O O . LEU A 1 91 ? 2.883 -6.807 -16.135 1.00 92.19 91 LEU A O 1
ATOM 692 N N . ARG A 1 92 ? 1.957 -4.943 -16.943 1.00 89.56 92 ARG A N 1
ATOM 693 C CA . ARG A 1 92 ? 2.893 -4.795 -18.075 1.00 89.56 92 ARG A CA 1
ATOM 694 C C . ARG A 1 92 ? 4.095 -3.900 -17.779 1.00 89.56 92 ARG A C 1
ATOM 696 O O . ARG A 1 92 ? 4.971 -3.750 -18.626 1.00 89.56 92 ARG A O 1
ATOM 703 N N . SER A 1 93 ? 4.095 -3.225 -16.635 1.00 89.25 93 SER A N 1
ATOM 704 C CA . SER A 1 93 ? 5.140 -2.282 -16.238 1.00 89.25 93 SER A CA 1
ATOM 705 C C . SER A 1 93 ? 5.108 -2.057 -14.736 1.00 89.25 93 SER A C 1
ATOM 707 O O . SER A 1 93 ? 4.028 -1.964 -14.157 1.00 89.25 93 SER A O 1
ATOM 709 N N . ALA A 1 94 ? 6.275 -1.888 -14.129 1.00 91.50 94 ALA A N 1
ATOM 710 C CA . ALA A 1 94 ? 6.400 -1.569 -12.720 1.00 91.50 94 ALA A CA 1
ATOM 711 C C . ALA A 1 94 ? 6.357 -0.066 -12.461 1.00 91.50 94 ALA A C 1
ATOM 713 O O . ALA A 1 94 ? 7.206 0.680 -12.942 1.00 91.50 94 ALA A O 1
ATOM 714 N N . ILE A 1 95 ? 5.384 0.364 -11.670 1.00 88.75 95 ILE A N 1
ATOM 715 C CA . ILE A 1 95 ? 5.076 1.771 -11.398 1.00 88.75 95 ILE A CA 1
ATOM 716 C C . ILE A 1 95 ? 6.009 2.329 -10.328 1.00 88.75 95 ILE A C 1
ATOM 718 O O . ILE A 1 95 ? 6.526 3.438 -10.454 1.00 88.75 95 ILE A O 1
ATOM 722 N N . ILE A 1 96 ? 6.265 1.523 -9.298 1.00 89.81 96 ILE A N 1
ATOM 723 C CA . ILE A 1 96 ? 7.142 1.851 -8.175 1.00 89.81 96 ILE A CA 1
ATOM 724 C C . ILE A 1 96 ? 8.379 0.952 -8.233 1.00 89.81 96 ILE A C 1
ATOM 726 O O . ILE A 1 96 ? 8.293 -0.224 -8.581 1.00 89.81 96 ILE A O 1
ATOM 730 N N . GLY A 1 97 ? 9.539 1.518 -7.900 1.00 91.00 97 GLY A N 1
ATOM 731 C CA . GLY A 1 97 ? 10.794 0.781 -7.739 1.00 91.00 97 GLY A CA 1
ATOM 732 C C . GLY A 1 97 ? 11.492 1.125 -6.425 1.00 91.00 97 GLY A C 1
ATOM 733 O O . GLY A 1 97 ? 11.019 1.988 -5.677 1.00 91.00 97 GLY A O 1
ATOM 734 N N . GLY A 1 98 ? 12.652 0.512 -6.190 1.00 90.50 98 GLY A N 1
ATOM 735 C CA . GLY A 1 98 ? 13.390 0.589 -4.922 1.00 90.50 98 GLY A CA 1
ATOM 736 C C . GLY A 1 98 ? 13.684 2.019 -4.468 1.00 90.50 98 GLY A C 1
ATOM 737 O O . GLY A 1 98 ? 13.392 2.385 -3.333 1.00 90.50 98 GLY A O 1
ATOM 738 N N . ASN A 1 99 ? 14.136 2.888 -5.379 1.00 91.81 99 ASN A N 1
ATOM 739 C CA . ASN A 1 99 ? 14.420 4.295 -5.060 1.00 91.81 99 ASN A CA 1
ATOM 740 C C . ASN A 1 99 ? 13.210 5.057 -4.501 1.00 91.81 99 ASN A C 1
ATOM 742 O O . ASN A 1 99 ? 13.368 5.934 -3.653 1.00 91.81 99 ASN A O 1
ATOM 746 N N . LEU A 1 100 ? 12.002 4.764 -4.991 1.00 91.06 100 LEU A N 1
ATOM 747 C CA . LEU A 1 100 ? 10.799 5.456 -4.539 1.00 91.06 100 LEU A CA 1
ATOM 748 C C . LEU A 1 100 ? 10.326 4.911 -3.189 1.00 91.06 100 LEU A C 1
ATOM 750 O O . LEU A 1 100 ? 9.995 5.709 -2.317 1.00 91.06 100 LEU A O 1
ATOM 754 N N . ALA A 1 101 ? 10.403 3.593 -2.980 1.00 91.94 101 ALA A N 1
ATOM 755 C CA . ALA A 1 101 ? 10.177 2.991 -1.666 1.00 91.94 101 ALA A CA 1
ATOM 756 C C . ALA A 1 101 ? 11.161 3.542 -0.621 1.00 91.94 101 ALA A C 1
ATOM 758 O O . ALA A 1 101 ? 10.753 3.954 0.463 1.00 91.94 101 ALA A O 1
ATOM 759 N N . LYS A 1 102 ? 12.445 3.670 -0.978 1.00 92.81 102 LYS A N 1
ATOM 760 C CA . LYS A 1 102 ? 13.459 4.235 -0.085 1.00 92.81 102 LYS A CA 1
ATOM 761 C C . LYS A 1 102 ? 13.191 5.697 0.259 1.00 92.81 102 LYS A C 1
ATOM 763 O O . LYS A 1 102 ? 13.353 6.103 1.406 1.00 92.81 102 LYS A O 1
ATOM 768 N N . ARG A 1 103 ? 12.755 6.498 -0.717 1.00 91.38 103 ARG A N 1
ATOM 769 C CA . ARG A 1 103 ? 12.345 7.890 -0.473 1.00 91.38 103 ARG A CA 1
ATOM 770 C C . ARG A 1 103 ? 11.120 7.975 0.430 1.00 91.38 103 ARG A C 1
ATOM 772 O O . ARG A 1 103 ? 11.104 8.822 1.312 1.00 91.38 103 ARG A O 1
ATOM 779 N N . ALA A 1 104 ? 10.126 7.113 0.232 1.00 89.62 104 ALA A N 1
ATOM 780 C CA . ALA A 1 104 ? 8.951 7.056 1.094 1.00 89.62 104 ALA A CA 1
ATOM 781 C C . ALA A 1 104 ? 9.342 6.703 2.539 1.00 89.62 104 ALA A C 1
ATOM 783 O O . ALA A 1 104 ? 8.948 7.421 3.456 1.00 89.62 104 ALA A O 1
ATOM 784 N N . GLN A 1 105 ? 10.217 5.707 2.731 1.00 89.62 105 GLN A N 1
ATOM 785 C CA . GLN A 1 105 ? 10.793 5.391 4.043 1.00 89.62 105 GLN A CA 1
ATOM 786 C C . GLN A 1 105 ? 11.464 6.624 4.669 1.00 89.62 105 GLN A C 1
ATOM 788 O O . GLN A 1 105 ? 11.166 6.984 5.803 1.00 89.62 105 GLN A O 1
ATOM 793 N N . ASN A 1 106 ? 12.365 7.287 3.937 1.00 90.38 106 ASN A N 1
ATOM 794 C CA . ASN A 1 106 ? 13.100 8.447 4.452 1.00 90.38 106 ASN A CA 1
ATOM 795 C C . ASN A 1 106 ? 12.182 9.637 4.785 1.00 90.38 106 ASN A C 1
ATOM 797 O O . ASN A 1 106 ? 12.532 10.463 5.620 1.00 90.38 106 ASN A O 1
ATOM 801 N N . ASN A 1 107 ? 11.016 9.714 4.144 1.00 88.06 107 ASN A N 1
ATOM 802 C CA . ASN A 1 107 ? 10.000 10.734 4.385 1.00 88.06 107 ASN A CA 1
ATOM 803 C C . ASN A 1 107 ? 9.000 10.345 5.494 1.00 88.06 107 ASN A C 1
ATOM 805 O O . ASN A 1 107 ? 8.005 11.048 5.667 1.00 88.06 107 ASN A O 1
ATOM 809 N N . GLY A 1 108 ? 9.217 9.228 6.198 1.00 86.31 108 GLY A N 1
ATOM 810 C CA . GLY A 1 108 ? 8.362 8.784 7.304 1.00 86.31 108 GLY A CA 1
ATOM 811 C C . GLY A 1 108 ? 6.996 8.244 6.873 1.00 86.31 108 GLY A C 1
ATOM 812 O O . GLY A 1 108 ? 6.027 8.370 7.614 1.00 86.31 108 GLY A O 1
ATOM 813 N N . TRP A 1 109 ? 6.881 7.690 5.664 1.00 87.88 109 TRP A N 1
ATOM 814 C CA . TRP A 1 109 ? 5.645 7.035 5.228 1.00 87.88 109 TRP A CA 1
ATOM 815 C C . TRP A 1 109 ? 5.526 5.656 5.877 1.00 87.88 109 TRP A C 1
ATOM 817 O O . TRP A 1 109 ? 6.505 4.911 5.934 1.00 87.88 109 TRP A O 1
ATOM 827 N N . ALA A 1 110 ? 4.316 5.301 6.308 1.00 86.06 110 ALA A N 1
ATOM 828 C CA . ALA A 1 110 ? 4.020 3.990 6.880 1.00 86.06 110 ALA A CA 1
ATOM 829 C C . ALA A 1 110 ? 4.020 2.895 5.801 1.00 86.06 110 ALA A C 1
ATOM 831 O O . ALA A 1 110 ? 4.463 1.767 6.036 1.00 86.06 110 ALA A O 1
ATOM 832 N N . GLY A 1 111 ? 3.568 3.231 4.588 1.00 89.94 111 GLY A N 1
ATOM 833 C CA . GLY A 1 111 ? 3.592 2.288 3.480 1.00 89.94 111 GLY A CA 1
ATOM 834 C C . GLY A 1 111 ? 3.102 2.809 2.141 1.00 89.94 111 GLY A C 1
ATOM 835 O O . GLY A 1 111 ? 2.734 3.973 1.981 1.00 89.94 111 GLY A O 1
ATOM 836 N N . ILE A 1 112 ? 3.137 1.909 1.161 1.00 92.00 112 ILE A N 1
ATOM 837 C CA . ILE A 1 112 ? 2.714 2.155 -0.219 1.00 92.00 112 ILE A CA 1
ATOM 838 C C . ILE A 1 112 ? 1.793 1.018 -0.666 1.00 92.00 112 ILE A C 1
ATOM 840 O O . ILE A 1 112 ? 2.170 -0.149 -0.581 1.00 92.00 112 ILE A O 1
ATOM 844 N N . VAL A 1 113 ? 0.625 1.346 -1.208 1.00 93.25 113 VAL A N 1
ATOM 845 C CA . VAL A 1 113 ? -0.280 0.405 -1.876 1.00 93.25 113 VAL A CA 1
ATOM 846 C C . VAL A 1 113 ? -0.311 0.727 -3.365 1.00 93.25 113 VAL A C 1
ATOM 848 O O . VAL A 1 113 ? -0.575 1.857 -3.758 1.00 93.25 113 VAL A O 1
ATOM 851 N N . VAL A 1 114 ? -0.034 -0.262 -4.209 1.00 94.25 114 VAL A N 1
ATOM 852 C CA . VAL A 1 114 ? 0.087 -0.113 -5.661 1.00 94.25 114 VAL A CA 1
ATOM 853 C C . VAL A 1 114 ? -0.899 -1.047 -6.347 1.00 94.25 114 VAL A C 1
ATOM 855 O O . VAL A 1 114 ? -0.714 -2.264 -6.364 1.00 94.25 114 VAL A O 1
ATOM 858 N N . TYR A 1 115 ? -1.926 -0.493 -6.987 1.00 94.81 115 TYR A N 1
ATOM 859 C CA . TYR A 1 115 ? -2.792 -1.256 -7.884 1.00 94.81 115 TYR A CA 1
ATOM 860 C C . TYR A 1 115 ? -2.126 -1.420 -9.258 1.00 94.81 115 TYR A C 1
ATOM 862 O O . TYR A 1 115 ? -2.500 -0.806 -10.256 1.00 94.81 115 TYR A O 1
ATOM 870 N N . GLY A 1 116 ? -1.068 -2.229 -9.280 1.00 93.69 116 GLY A N 1
ATOM 871 C CA . GLY A 1 116 ? -0.204 -2.496 -10.426 1.00 93.69 116 GLY A CA 1
ATOM 872 C C . GLY A 1 116 ? 1.059 -3.243 -9.996 1.00 93.69 116 GLY A C 1
ATOM 873 O O . GLY A 1 116 ? 1.133 -3.753 -8.875 1.00 93.69 116 GLY A O 1
ATOM 874 N N . CYS A 1 117 ? 2.060 -3.301 -10.876 1.00 95.06 117 CYS A N 1
ATOM 875 C CA . CYS A 1 117 ? 3.332 -3.953 -10.566 1.00 95.06 117 CYS A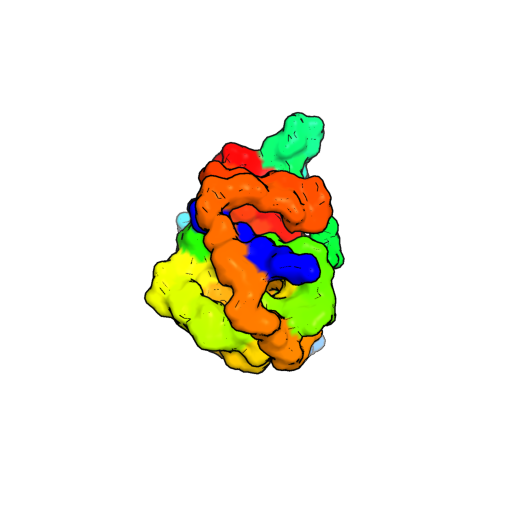 CA 1
ATOM 876 C C . CYS A 1 117 ? 4.375 -3.021 -9.933 1.00 95.06 117 CYS A C 1
ATOM 878 O O . CYS A 1 117 ? 4.375 -1.804 -10.144 1.00 95.06 117 CYS A O 1
ATOM 880 N N . ILE A 1 118 ? 5.331 -3.628 -9.233 1.00 95.62 118 ILE A N 1
ATOM 881 C CA . ILE A 1 118 ? 6.544 -2.991 -8.700 1.00 95.62 118 ILE A CA 1
ATOM 882 C C . ILE A 1 118 ? 7.815 -3.657 -9.234 1.00 95.62 118 ILE A C 1
ATOM 884 O O . ILE A 1 118 ? 7.758 -4.687 -9.898 1.00 95.62 118 ILE A O 1
ATOM 888 N N . ARG A 1 119 ? 8.982 -3.080 -8.957 1.00 95.00 119 ARG A N 1
ATOM 889 C CA . ARG A 1 119 ? 10.294 -3.634 -9.332 1.00 95.00 119 ARG A CA 1
ATOM 890 C C . ARG A 1 119 ? 11.335 -3.364 -8.257 1.00 95.00 119 ARG A C 1
ATOM 892 O O . ARG A 1 119 ? 11.085 -2.583 -7.347 1.00 95.00 119 ARG A O 1
ATOM 899 N N . ASP A 1 120 ? 12.515 -3.956 -8.426 1.00 95.31 120 ASP A N 1
ATOM 900 C CA . ASP A 1 120 ? 13.619 -3.866 -7.466 1.00 95.31 120 ASP A CA 1
ATOM 901 C C . ASP A 1 120 ? 13.170 -4.412 -6.084 1.00 95.31 120 ASP A C 1
ATOM 903 O O . ASP A 1 120 ? 13.298 -3.758 -5.052 1.00 95.31 120 ASP A O 1
ATOM 907 N N . VAL A 1 121 ? 12.554 -5.606 -6.085 1.00 94.94 121 VAL A N 1
ATOM 908 C CA . VAL A 1 121 ? 11.933 -6.229 -4.896 1.00 94.94 121 VAL A CA 1
ATOM 909 C C . VAL A 1 121 ? 12.932 -6.409 -3.756 1.00 94.94 121 VAL A C 1
ATOM 911 O O . VAL A 1 121 ? 12.576 -6.162 -2.607 1.00 94.94 121 VAL A O 1
ATOM 914 N N . ASP A 1 122 ? 14.173 -6.783 -4.064 1.00 94.44 122 ASP A N 1
ATOM 915 C CA . ASP A 1 122 ? 15.219 -6.956 -3.054 1.00 94.44 122 ASP A CA 1
ATOM 916 C C . ASP A 1 122 ? 15.508 -5.641 -2.320 1.00 94.44 122 ASP A C 1
ATOM 918 O O . ASP A 1 122 ? 15.514 -5.611 -1.090 1.00 94.44 122 ASP A O 1
ATOM 922 N N . ASP A 1 123 ? 15.626 -4.529 -3.052 1.00 93.94 123 ASP A N 1
ATOM 923 C CA . ASP A 1 123 ? 15.819 -3.198 -2.468 1.00 93.94 123 ASP A CA 1
ATOM 924 C C . ASP A 1 123 ? 14.618 -2.778 -1.611 1.00 93.94 123 ASP A C 1
ATOM 926 O O . ASP A 1 123 ? 14.779 -2.232 -0.516 1.00 93.94 123 ASP A O 1
ATOM 930 N N . ILE A 1 124 ? 13.399 -3.045 -2.091 1.00 93.94 124 ILE A N 1
ATOM 931 C CA . ILE A 1 124 ? 12.164 -2.750 -1.355 1.00 93.94 124 ILE A CA 1
ATOM 932 C C . ILE A 1 124 ? 12.129 -3.552 -0.054 1.00 93.94 124 ILE A C 1
ATOM 934 O O . ILE A 1 124 ? 11.872 -2.979 1.000 1.00 93.94 124 ILE A O 1
ATOM 938 N N . ASN A 1 125 ? 12.466 -4.840 -0.099 1.00 92.44 125 ASN A N 1
ATOM 939 C CA . ASN A 1 125 ? 12.519 -5.728 1.063 1.00 92.44 125 ASN A CA 1
ATOM 940 C C . ASN A 1 125 ? 13.609 -5.351 2.075 1.00 92.44 125 ASN A C 1
ATOM 942 O O . ASN A 1 125 ? 13.569 -5.817 3.211 1.00 92.44 125 ASN A O 1
ATOM 946 N N . LEU A 1 126 ? 14.574 -4.508 1.706 1.00 91.62 126 LEU A N 1
ATOM 947 C CA . LEU A 1 126 ? 15.544 -3.926 2.636 1.00 91.62 126 LEU A CA 1
ATOM 948 C C . LEU A 1 126 ? 15.057 -2.615 3.269 1.00 91.62 126 LEU A C 1
ATOM 950 O O . LEU A 1 126 ? 15.640 -2.162 4.257 1.00 91.62 126 LEU A O 1
ATOM 954 N N . CYS A 1 127 ? 14.009 -1.994 2.727 1.00 89.50 127 CYS A N 1
ATOM 955 C CA . CYS A 1 127 ? 13.451 -0.762 3.267 1.00 89.50 127 CYS A CA 1
ATOM 956 C C . CYS A 1 127 ? 12.565 -1.046 4.487 1.00 89.50 127 CYS A C 1
ATOM 958 O O . CYS A 1 127 ? 11.798 -2.006 4.489 1.00 89.50 127 CYS A O 1
ATOM 960 N N . ASN A 1 128 ? 12.646 -0.172 5.499 1.00 89.31 128 ASN A N 1
ATOM 961 C CA . ASN A 1 128 ? 11.774 -0.197 6.678 1.00 89.31 128 ASN A CA 1
ATOM 962 C C . ASN A 1 128 ? 10.438 0.519 6.397 1.00 89.31 128 ASN A C 1
ATOM 964 O O . ASN A 1 128 ? 10.103 1.510 7.041 1.00 89.31 128 ASN A O 1
ATOM 968 N N . ILE A 1 129 ? 9.757 0.092 5.342 1.00 87.38 129 ILE A N 1
ATOM 969 C CA . ILE A 1 129 ? 8.444 0.556 4.909 1.00 87.38 129 ILE A CA 1
ATOM 970 C C . ILE A 1 129 ? 7.710 -0.652 4.348 1.00 87.38 129 ILE A C 1
ATOM 972 O O . ILE A 1 129 ? 8.331 -1.518 3.728 1.00 87.38 129 ILE A O 1
ATOM 976 N N . GLY A 1 130 ? 6.401 -0.725 4.546 1.00 89.69 130 GLY A N 1
ATOM 977 C CA . GLY A 1 130 ? 5.655 -1.831 3.982 1.00 89.69 130 GLY A CA 1
ATOM 978 C C . GLY A 1 130 ? 5.024 -1.453 2.650 1.00 89.69 130 GLY A C 1
ATOM 979 O O . GLY A 1 130 ? 4.581 -0.324 2.426 1.00 89.69 130 GLY A O 1
ATOM 980 N N . VAL A 1 131 ? 5.020 -2.409 1.731 1.00 92.44 131 VAL A N 1
ATOM 981 C CA . VAL A 1 131 ? 4.551 -2.220 0.365 1.00 92.44 131 VAL A CA 1
ATOM 982 C C . VAL A 1 131 ? 3.561 -3.331 0.014 1.00 92.44 131 VAL A C 1
ATOM 984 O O . VAL A 1 131 ? 3.765 -4.509 0.319 1.00 92.44 131 VAL A O 1
ATOM 987 N N . ARG A 1 132 ? 2.455 -2.947 -0.618 1.00 94.19 132 ARG A N 1
ATOM 988 C CA . ARG A 1 132 ? 1.434 -3.837 -1.173 1.00 94.19 132 ARG A CA 1
ATOM 989 C C . ARG A 1 132 ? 1.351 -3.586 -2.668 1.00 94.19 132 ARG A C 1
ATOM 991 O O . ARG A 1 132 ? 1.192 -2.443 -3.080 1.00 94.19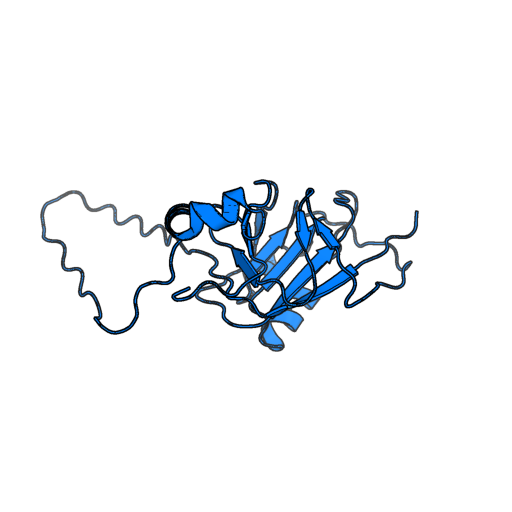 132 ARG A O 1
ATOM 998 N N . ALA A 1 133 ? 1.469 -4.623 -3.486 1.00 95.56 133 ALA A N 1
ATOM 999 C CA . ALA A 1 133 ? 1.357 -4.491 -4.939 1.00 95.56 133 ALA A CA 1
ATOM 1000 C C . ALA A 1 133 ? 0.791 -5.760 -5.573 1.00 95.56 133 ALA A C 1
ATOM 1002 O O . ALA A 1 133 ? 0.847 -6.812 -4.952 1.00 95.56 133 ALA A O 1
ATOM 1003 N N . LEU A 1 134 ? 0.275 -5.697 -6.803 1.00 95.69 134 LEU A N 1
ATOM 1004 C CA . LEU A 1 134 ? -0.286 -6.889 -7.454 1.00 95.69 134 LEU A CA 1
ATOM 1005 C C . LEU A 1 134 ? 0.786 -7.940 -7.766 1.00 95.69 134 LEU A C 1
ATOM 1007 O O . LEU A 1 134 ? 0.569 -9.131 -7.564 1.00 95.69 134 LEU A O 1
ATOM 1011 N N . ASN A 1 135 ? 1.936 -7.506 -8.288 1.00 95.56 135 ASN A N 1
ATOM 1012 C CA . ASN A 1 135 ? 3.065 -8.386 -8.584 1.00 95.56 135 ASN A CA 1
ATOM 1013 C C . ASN A 1 135 ? 4.368 -7.585 -8.759 1.00 95.56 135 ASN A C 1
ATOM 1015 O O . ASN A 1 135 ? 4.366 -6.350 -8.768 1.00 95.56 135 ASN A O 1
ATOM 1019 N N . SER A 1 136 ? 5.483 -8.279 -8.966 1.00 95.56 136 SER A N 1
ATOM 1020 C CA . SER A 1 136 ? 6.715 -7.684 -9.468 1.00 95.56 136 SER A CA 1
ATOM 1021 C C . SER A 1 136 ? 6.815 -7.819 -10.993 1.00 95.56 136 SER A C 1
ATOM 1023 O O . SER A 1 136 ? 6.343 -8.785 -11.593 1.00 95.56 136 SER A O 1
ATOM 1025 N N . TYR A 1 137 ? 7.407 -6.825 -11.655 1.00 95.69 137 TYR A N 1
ATOM 1026 C CA . TYR A 1 137 ? 7.681 -6.860 -13.089 1.00 95.69 137 TYR A CA 1
ATOM 1027 C C . TYR A 1 137 ? 8.924 -6.025 -13.426 1.00 95.69 137 TYR A C 1
ATOM 1029 O O . TYR A 1 137 ? 9.034 -4.888 -12.975 1.00 95.69 137 TYR A O 1
ATOM 1037 N N . PRO A 1 138 ? 9.879 -6.518 -14.231 1.00 91.25 138 PRO A N 1
ATOM 1038 C CA . PRO A 1 138 ? 11.175 -5.848 -14.390 1.00 91.25 138 PRO A CA 1
ATOM 1039 C C . PRO A 1 138 ? 11.115 -4.557 -15.224 1.00 91.25 138 PRO A C 1
ATOM 1041 O O . PRO A 1 138 ? 11.961 -3.670 -15.078 1.00 91.25 138 PRO A O 1
ATOM 1044 N N . VAL A 1 139 ? 10.129 -4.429 -16.116 1.00 91.88 139 VAL A N 1
ATOM 1045 C CA . VAL A 1 139 ? 10.076 -3.341 -17.103 1.00 91.88 139 VAL A CA 1
ATOM 1046 C C . VAL A 1 139 ? 9.583 -2.043 -16.466 1.00 91.88 139 VAL A C 1
ATOM 1048 O O . VAL A 1 139 ? 8.524 -2.004 -15.841 1.00 91.88 139 VAL A O 1
ATOM 1051 N N . LYS A 1 140 ? 10.330 -0.953 -16.673 1.00 86.19 140 LYS A N 1
ATOM 1052 C CA . LYS A 1 140 ? 9.927 0.401 -16.261 1.00 86.19 140 LYS A CA 1
ATOM 1053 C C . LYS A 1 140 ? 8.747 0.902 -17.106 1.00 86.19 140 LYS A C 1
ATOM 1055 O O . LYS A 1 140 ? 8.666 0.558 -18.286 1.00 86.19 140 LYS A O 1
ATOM 1060 N N . PRO A 1 141 ? 7.870 1.765 -16.569 1.00 83.31 141 PRO A N 1
ATOM 1061 C CA . PRO A 1 141 ? 6.840 2.386 -17.380 1.00 83.31 141 PRO A CA 1
ATOM 1062 C C . PRO A 1 141 ? 7.498 3.347 -18.378 1.00 83.31 141 PRO A C 1
ATOM 1064 O O . PRO A 1 141 ? 8.578 3.895 -18.132 1.00 83.31 141 PRO A O 1
ATOM 1067 N N . GLY A 1 142 ? 6.844 3.570 -19.517 1.00 79.88 142 GLY A N 1
ATOM 1068 C CA . GLY A 1 142 ? 7.272 4.614 -20.445 1.00 79.88 142 GLY A CA 1
ATOM 1069 C C . GLY A 1 142 ? 7.230 5.997 -19.781 1.00 79.88 142 GLY A C 1
ATOM 1070 O O . GLY A 1 142 ? 6.422 6.241 -18.889 1.00 79.88 142 GLY A O 1
ATOM 1071 N N . LYS A 1 143 ? 8.064 6.937 -20.243 1.00 63.78 143 LYS A N 1
ATOM 1072 C CA . LYS A 1 143 ? 8.134 8.324 -19.729 1.00 63.78 143 LYS A CA 1
ATOM 1073 C C . LYS A 1 143 ? 6.932 9.205 -20.131 1.00 63.78 143 LYS A C 1
ATOM 1075 O O . LYS A 1 143 ? 7.103 10.390 -20.396 1.00 63.78 143 LYS A O 1
ATOM 1080 N N . LYS A 1 144 ? 5.728 8.645 -20.256 1.00 57.47 144 LYS A N 1
ATOM 1081 C CA . LYS A 1 144 ? 4.533 9.372 -20.705 1.00 57.47 144 LYS A CA 1
ATOM 1082 C C . LYS A 1 144 ? 3.451 9.325 -19.635 1.00 57.47 144 LYS A C 1
ATOM 1084 O O . LYS A 1 144 ? 2.877 8.267 -19.407 1.00 57.47 144 LYS A O 1
ATOM 1089 N N . GLY A 1 145 ? 3.153 10.484 -19.058 1.00 56.84 145 GLY A N 1
ATOM 1090 C CA . GLY A 1 145 ? 1.997 10.686 -18.190 1.00 56.84 145 GLY A CA 1
ATOM 1091 C C . GLY A 1 145 ? 2.263 11.753 -17.139 1.00 56.84 145 GLY A C 1
ATOM 1092 O O . GLY A 1 145 ? 3.283 11.707 -16.455 1.00 56.84 145 GLY A O 1
ATOM 1093 N N . ASN A 1 146 ? 1.333 12.695 -17.011 1.00 59.47 146 ASN A N 1
ATOM 1094 C CA . ASN A 1 146 ? 1.180 13.443 -15.773 1.00 59.47 146 ASN A CA 1
ATOM 1095 C C . ASN A 1 146 ? 0.350 12.557 -14.844 1.00 59.47 146 ASN A C 1
ATOM 1097 O O . ASN A 1 146 ? -0.685 12.035 -15.255 1.00 59.47 146 ASN A O 1
ATOM 1101 N N . GLY A 1 147 ? 0.845 12.333 -13.631 1.00 67.25 147 GLY A N 1
ATOM 1102 C CA . GLY A 1 147 ? 0.034 11.737 -12.582 1.00 67.25 147 GLY A CA 1
ATOM 1103 C C . GLY A 1 147 ? -0.865 12.792 -11.951 1.00 67.25 147 GLY A C 1
ATOM 1104 O O . GLY A 1 147 ? -0.450 13.945 -11.811 1.00 67.25 147 GLY A O 1
ATOM 1105 N N . GLU A 1 148 ? -2.072 12.402 -11.572 1.00 77.69 148 GLU A N 1
ATOM 1106 C CA . GLU A 1 148 ? -2.984 13.245 -10.805 1.00 77.69 148 GLU A CA 1
ATOM 1107 C C . GLU A 1 148 ? -2.764 12.983 -9.311 1.00 77.69 148 GLU A C 1
ATOM 1109 O O . GLU A 1 148 ? -2.360 11.897 -8.897 1.00 77.69 148 GLU A O 1
ATOM 1114 N N . LYS A 1 149 ? -2.939 14.000 -8.474 1.00 80.00 149 LYS A N 1
ATOM 1115 C CA . LYS A 1 149 ? -2.758 13.880 -7.023 1.00 80.00 149 LYS A CA 1
ATOM 1116 C C . LYS A 1 149 ? -4.023 14.345 -6.332 1.00 80.00 149 LYS A C 1
ATOM 1118 O O . LYS A 1 149 ? -4.669 15.257 -6.839 1.00 80.00 149 LYS A O 1
ATOM 1123 N N . HIS A 1 150 ? -4.322 13.765 -5.174 1.00 77.31 150 HIS A N 1
ATOM 1124 C CA . HIS A 1 150 ? -5.479 14.134 -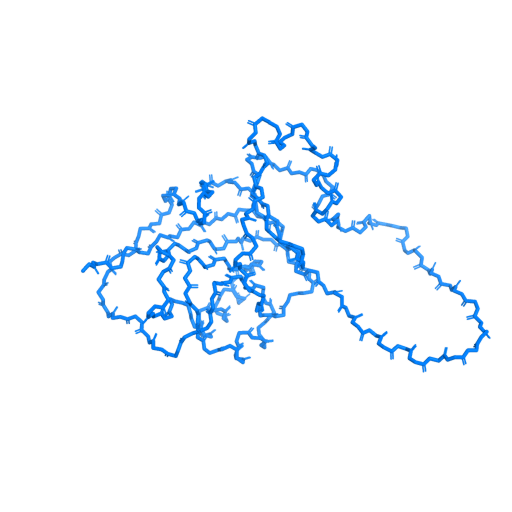4.350 1.00 77.31 150 HIS A CA 1
ATOM 1125 C C . HIS A 1 150 ? -6.821 13.978 -5.080 1.00 77.31 150 HIS A C 1
ATOM 1127 O O . HIS A 1 150 ? -7.771 14.707 -4.804 1.00 77.31 150 HIS A O 1
ATOM 1133 N N . ILE A 1 151 ? -6.906 13.026 -6.015 1.00 84.12 151 ILE A N 1
ATOM 1134 C CA . ILE A 1 151 ? -8.187 12.605 -6.586 1.00 84.12 151 ILE A CA 1
ATOM 1135 C C . ILE A 1 151 ? -8.546 11.217 -6.033 1.00 84.12 151 ILE A C 1
ATOM 1137 O O . ILE A 1 151 ? -7.645 10.405 -5.791 1.00 84.12 151 ILE A O 1
ATOM 1141 N N . PRO A 1 152 ? -9.840 10.916 -5.834 1.00 86.06 152 PRO A N 1
ATOM 1142 C CA . PRO A 1 152 ? -10.273 9.584 -5.436 1.00 86.06 152 PRO A CA 1
ATOM 1143 C C . PRO A 1 152 ? -9.808 8.514 -6.431 1.00 86.06 152 PRO A C 1
ATOM 1145 O O . PRO A 1 152 ? -9.928 8.696 -7.644 1.00 86.06 152 PRO A O 1
ATOM 1148 N N . VAL A 1 153 ? -9.332 7.381 -5.918 1.00 89.38 153 VAL A N 1
ATOM 1149 C CA . VAL A 1 153 ? -8.904 6.219 -6.716 1.00 89.38 153 VAL A CA 1
ATOM 1150 C C . VAL A 1 153 ? -9.839 5.043 -6.518 1.00 89.38 153 VAL A C 1
ATOM 1152 O O . VAL A 1 153 ? -10.504 4.936 -5.491 1.00 89.38 153 VAL A O 1
ATOM 1155 N N . THR A 1 154 ? -9.883 4.134 -7.491 1.00 90.31 154 THR A N 1
ATOM 1156 C CA . THR A 1 154 ? -10.571 2.846 -7.337 1.00 90.31 154 THR A CA 1
ATOM 1157 C C . THR A 1 154 ? -9.564 1.724 -7.516 1.00 90.31 154 THR A C 1
ATOM 1159 O O . THR A 1 154 ? -9.161 1.415 -8.633 1.00 90.31 154 THR A O 1
ATOM 1162 N N . ILE A 1 155 ? -9.157 1.101 -6.411 1.00 91.06 155 ILE A N 1
ATOM 1163 C CA . ILE A 1 155 ? -8.185 0.008 -6.413 1.00 91.06 155 ILE A CA 1
ATOM 1164 C C . ILE A 1 155 ? -8.900 -1.317 -6.171 1.00 91.06 155 ILE A C 1
ATOM 1166 O O . ILE A 1 155 ? -9.608 -1.481 -5.183 1.00 91.06 155 ILE A O 1
ATOM 1170 N N . ALA A 1 156 ? -8.750 -2.260 -7.104 1.00 89.06 156 ALA A N 1
ATOM 1171 C CA . ALA A 1 156 ? -9.392 -3.577 -7.034 1.00 89.06 156 ALA A CA 1
ATOM 1172 C C . ALA A 1 156 ? -10.915 -3.530 -6.740 1.00 89.06 156 ALA A C 1
ATOM 1174 O O . ALA A 1 156 ? -11.442 -4.388 -6.042 1.00 89.06 156 ALA A O 1
ATOM 1175 N N . GLY A 1 157 ? -11.624 -2.524 -7.267 1.00 89.81 157 GLY A N 1
ATOM 1176 C CA . GLY A 1 157 ? -13.065 -2.335 -7.043 1.00 89.81 157 GLY A CA 1
ATOM 1177 C C . GLY A 1 157 ? -13.434 -1.547 -5.780 1.00 89.81 157 GLY A C 1
ATOM 1178 O O . GLY A 1 157 ? -14.596 -1.179 -5.628 1.00 89.81 157 GLY A O 1
ATOM 1179 N N . THR A 1 158 ? -12.469 -1.212 -4.919 1.00 92.38 158 THR A N 1
ATOM 1180 C CA . THR A 1 158 ? -12.687 -0.390 -3.722 1.00 92.38 158 THR A CA 1
ATOM 1181 C C . THR A 1 158 ? -12.310 1.059 -3.992 1.00 92.38 158 THR A C 1
ATOM 1183 O O . THR A 1 158 ? -11.174 1.364 -4.365 1.00 92.38 158 THR A O 1
ATOM 1186 N N . ARG A 1 159 ? -13.264 1.972 -3.783 1.00 91.38 159 ARG A N 1
ATOM 1187 C CA . ARG A 1 159 ? -13.013 3.414 -3.848 1.00 91.38 159 ARG A CA 1
ATOM 1188 C C . ARG A 1 159 ? -12.280 3.878 -2.589 1.00 91.38 159 ARG A C 1
ATOM 1190 O O . ARG A 1 159 ? -12.698 3.553 -1.479 1.00 91.38 159 ARG A O 1
ATOM 1197 N N . VAL A 1 160 ? -11.221 4.654 -2.787 1.00 90.25 160 VAL A N 1
ATOM 1198 C CA . VAL A 1 160 ? -10.386 5.236 -1.733 1.00 90.25 160 VAL A CA 1
ATOM 1199 C C . VAL A 1 160 ? -10.279 6.737 -1.970 1.00 90.25 160 VAL A C 1
ATOM 1201 O O . VAL A 1 160 ? -9.964 7.181 -3.079 1.00 90.25 160 VAL A O 1
ATOM 1204 N N . CYS A 1 161 ? -10.593 7.515 -0.942 1.00 89.00 161 CYS A N 1
ATOM 1205 C CA . CYS A 1 161 ? -10.654 8.972 -0.966 1.00 89.00 161 CYS A CA 1
ATOM 1206 C C . CYS A 1 161 ? -9.636 9.577 -0.010 1.00 89.00 161 CYS A C 1
ATOM 1208 O O . CYS A 1 161 ? -9.212 8.928 0.940 1.00 89.00 161 CYS A O 1
ATOM 1210 N N . ASP A 1 162 ? -9.227 10.814 -0.281 1.00 84.19 162 ASP A N 1
ATOM 1211 C CA . ASP A 1 162 ? -8.295 11.519 0.598 1.00 84.19 162 ASP A CA 1
ATOM 1212 C C . ASP A 1 162 ? -8.929 11.639 1.989 1.00 84.19 162 ASP A C 1
ATOM 1214 O O . ASP A 1 162 ? -10.107 11.985 2.095 1.00 84.19 162 ASP A O 1
ATOM 1218 N N . GLY A 1 163 ? -8.172 11.304 3.034 1.00 83.31 163 GLY A N 1
ATOM 1219 C CA . GLY A 1 163 ? -8.679 11.232 4.409 1.00 83.31 163 GLY A CA 1
ATOM 1220 C C . GLY A 1 163 ? -9.307 9.894 4.825 1.00 83.31 163 GLY A C 1
ATOM 1221 O O . GLY A 1 163 ? -9.594 9.735 6.008 1.00 83.31 163 GLY A O 1
ATOM 1222 N N . ASP A 1 164 ? -9.481 8.925 3.915 1.00 89.12 164 ASP A N 1
ATOM 1223 C CA . ASP A 1 164 ? -9.764 7.542 4.324 1.00 89.12 164 ASP A CA 1
ATOM 1224 C C . ASP A 1 164 ? -8.563 6.964 5.101 1.00 89.12 164 ASP A C 1
ATOM 1226 O O . ASP A 1 164 ? -7.400 7.279 4.841 1.00 89.12 164 ASP A O 1
ATOM 1230 N N . TRP A 1 165 ? -8.844 6.048 6.018 1.00 89.00 165 TRP A N 1
ATOM 1231 C CA . TRP A 1 165 ? -7.859 5.292 6.777 1.00 89.00 165 TRP A CA 1
ATOM 1232 C C . TRP A 1 165 ? -7.598 3.954 6.102 1.00 89.00 165 TRP A C 1
ATOM 1234 O O . TRP A 1 165 ? -8.522 3.285 5.637 1.00 89.00 165 TRP A O 1
ATOM 1244 N N . LEU A 1 166 ? -6.335 3.539 6.056 1.00 88.88 166 LEU A N 1
ATOM 1245 C CA . LEU A 1 166 ? -5.942 2.258 5.481 1.00 88.88 166 LEU A CA 1
ATOM 1246 C C . LEU A 1 166 ? -5.158 1.457 6.506 1.00 88.88 166 LEU A C 1
ATOM 1248 O O . LEU A 1 166 ? -4.104 1.900 6.960 1.00 88.88 166 LEU A O 1
ATOM 1252 N N . TYR A 1 167 ? -5.655 0.257 6.787 1.00 87.50 167 TYR A N 1
ATOM 1253 C CA . TYR A 1 167 ? -5.003 -0.718 7.648 1.00 87.50 167 TYR A CA 1
ATOM 1254 C C . TYR A 1 167 ? -4.653 -1.939 6.802 1.00 87.50 167 TYR A C 1
ATOM 1256 O O . TYR A 1 167 ? -5.459 -2.394 5.990 1.00 87.50 167 TYR A O 1
ATOM 1264 N N . ALA A 1 168 ? -3.435 -2.453 6.942 1.00 86.81 168 ALA A N 1
ATOM 1265 C CA . ALA A 1 168 ? -2.988 -3.633 6.209 1.00 86.81 168 ALA A CA 1
ATOM 1266 C C . ALA A 1 168 ? -2.120 -4.499 7.102 1.00 86.81 168 ALA A C 1
ATOM 1268 O O . ALA A 1 168 ? -1.168 -3.965 7.657 1.00 86.81 168 ALA A O 1
ATOM 1269 N N . ASP A 1 16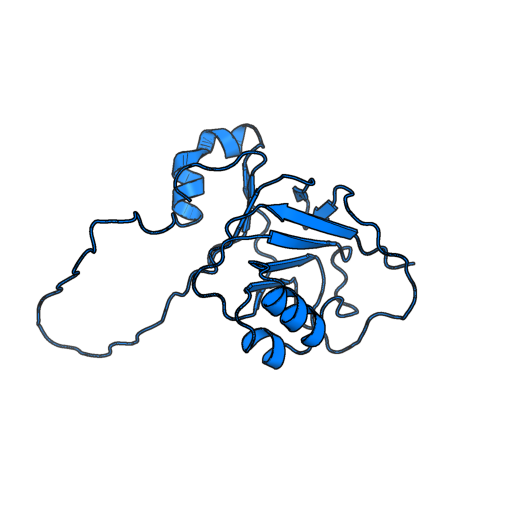9 ? -2.389 -5.800 7.143 1.00 85.12 169 ASP A N 1
ATOM 1270 C CA . ASP A 1 169 ? -1.598 -6.816 7.835 1.00 85.12 169 ASP A CA 1
ATOM 1271 C C . ASP A 1 169 ? -1.316 -8.009 6.902 1.00 85.12 169 ASP A C 1
ATOM 1273 O O . ASP A 1 169 ? -1.255 -7.840 5.677 1.00 85.12 169 ASP A O 1
ATOM 1277 N 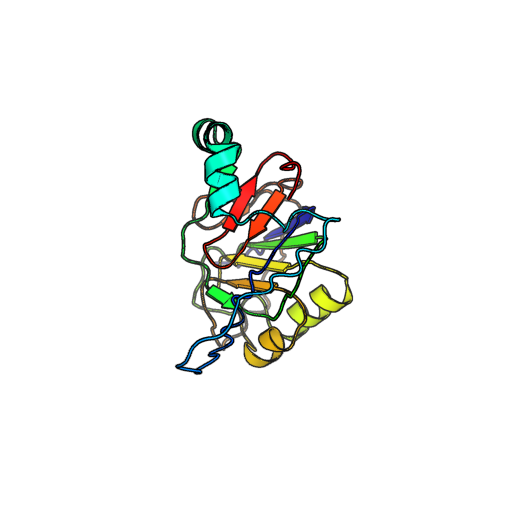N . SER A 1 170 ? -1.027 -9.189 7.455 1.00 84.75 170 SER A N 1
ATOM 1278 C CA . SER A 1 170 ? -0.801 -10.404 6.666 1.00 84.75 170 SER A CA 1
ATOM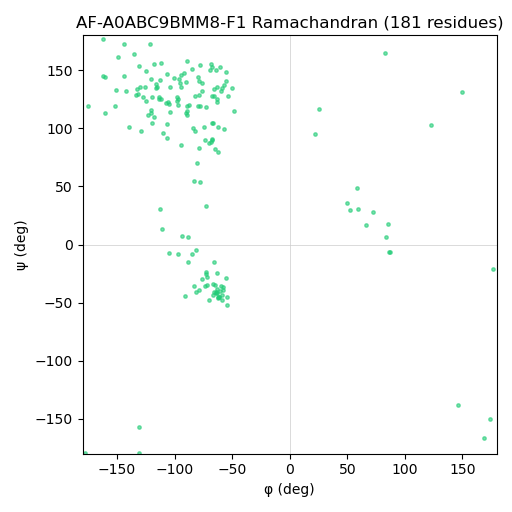 1279 C C . SER A 1 170 ? -2.068 -10.993 6.044 1.00 84.75 170 SER A C 1
ATOM 1281 O O . SER A 1 170 ? -1.947 -11.708 5.050 1.00 84.75 170 SER A O 1
ATOM 1283 N N . ASP A 1 171 ? -3.244 -10.714 6.605 1.00 86.94 171 ASP A N 1
ATOM 1284 C CA . ASP A 1 171 ? -4.525 -11.242 6.135 1.00 86.94 171 ASP A CA 1
ATOM 1285 C C . ASP A 1 171 ? -5.068 -10.407 4.976 1.00 86.94 171 ASP A C 1
ATOM 1287 O O . ASP A 1 171 ? -5.640 -10.946 4.025 1.00 86.94 171 ASP A O 1
ATOM 1291 N N . GLY A 1 172 ? -4.846 -9.091 4.998 1.00 89.06 172 GLY A N 1
ATOM 1292 C CA . GLY A 1 172 ? -5.249 -8.256 3.878 1.00 89.06 172 GLY A CA 1
ATOM 1293 C C . GLY A 1 172 ? -5.083 -6.762 4.084 1.00 89.06 172 GLY A C 1
ATOM 1294 O O . GLY A 1 172 ? -4.159 -6.287 4.742 1.00 89.06 172 GLY A O 1
ATOM 1295 N N . ILE A 1 173 ? -5.965 -6.016 3.423 1.00 91.38 173 ILE A N 1
ATOM 1296 C CA . ILE A 1 173 ? -6.056 -4.560 3.500 1.00 91.38 173 ILE A CA 1
ATOM 1297 C C . ILE A 1 173 ? -7.525 -4.208 3.706 1.00 91.38 173 ILE A C 1
ATOM 1299 O O . ILE A 1 173 ? -8.386 -4.713 2.985 1.00 91.38 173 ILE A O 1
ATOM 1303 N N . ILE A 1 174 ? -7.802 -3.309 4.640 1.00 92.38 174 ILE A N 1
ATOM 1304 C CA . ILE A 1 174 ? -9.111 -2.691 4.840 1.00 92.38 174 ILE A CA 1
ATOM 1305 C C . ILE A 1 174 ? -8.977 -1.178 4.673 1.00 92.38 174 ILE A C 1
ATOM 1307 O O . ILE A 1 174 ? -7.977 -0.573 5.067 1.00 92.38 174 ILE A O 1
ATOM 1311 N N . VAL A 1 175 ? -9.992 -0.567 4.071 1.00 92.50 175 VAL A N 1
ATOM 1312 C CA . VAL A 1 175 ? -10.124 0.887 3.966 1.00 92.50 175 VAL A CA 1
ATOM 1313 C C . VAL A 1 175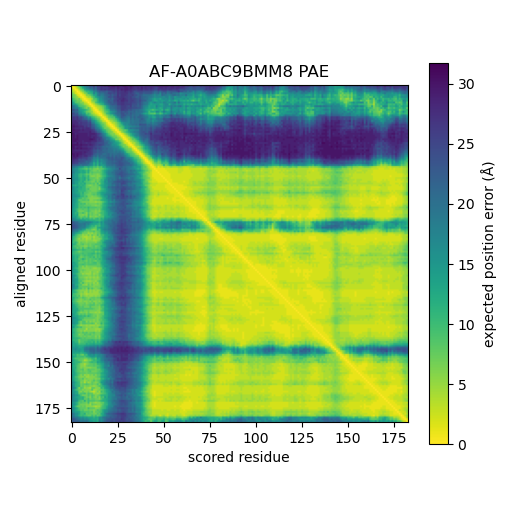 ? -11.326 1.309 4.792 1.00 92.50 175 VAL A C 1
ATOM 1315 O O . VAL A 1 175 ? -12.414 0.774 4.602 1.00 92.50 175 VAL A O 1
ATOM 1318 N N . SER A 1 176 ? -11.130 2.257 5.697 1.00 90.88 176 SER A N 1
ATOM 1319 C CA . SER A 1 176 ? -12.176 2.814 6.543 1.00 90.88 176 SER A CA 1
ATOM 1320 C C . SER A 1 176 ? -12.370 4.289 6.228 1.00 90.88 176 SER A C 1
ATOM 1322 O O . SER A 1 176 ? -11.400 5.021 6.067 1.00 90.88 176 SER A O 1
ATOM 1324 N N . SER A 1 177 ? -13.612 4.754 6.171 1.00 89.44 177 SER A N 1
ATOM 1325 C CA . SER A 1 177 ? -13.894 6.193 6.044 1.00 89.44 177 SER A CA 1
ATOM 1326 C C . SER A 1 177 ? -13.823 6.953 7.368 1.00 89.44 177 SER A C 1
ATOM 1328 O O . SER A 1 177 ? -13.919 8.177 7.382 1.00 89.44 177 SER A O 1
ATOM 1330 N N . VAL A 1 178 ? -13.619 6.238 8.473 1.00 86.56 178 VAL A N 1
ATOM 1331 C CA . VAL A 1 178 ? -13.435 6.794 9.816 1.00 86.56 178 VAL A CA 1
ATOM 1332 C C . VAL A 1 178 ? -12.206 6.185 10.481 1.00 86.56 178 VAL A C 1
ATOM 1334 O O . VAL A 1 178 ? -11.823 5.052 10.181 1.00 86.56 178 VAL A O 1
ATOM 1337 N N . GLU A 1 179 ? -11.602 6.922 11.405 1.00 85.94 179 GLU A N 1
ATOM 1338 C CA . GLU A 1 179 ? -10.542 6.379 12.249 1.00 85.94 179 GLU A CA 1
ATOM 1339 C C . GLU A 1 179 ? -11.128 5.321 13.191 1.00 85.94 179 GLU A C 1
ATOM 1341 O O . GLU A 1 179 ? -12.121 5.564 13.884 1.00 85.94 179 GLU A O 1
ATOM 1346 N N . LEU A 1 180 ? -10.527 4.134 13.212 1.00 82.19 180 LEU A N 1
ATOM 1347 C CA . LEU A 1 180 ? -10.920 3.053 14.109 1.00 82.19 180 LEU A CA 1
ATOM 1348 C C . LEU A 1 180 ? -10.142 3.188 15.420 1.00 82.19 180 LEU A C 1
ATOM 1350 O O . LEU A 1 180 ? -8.917 3.092 15.443 1.00 82.19 180 LEU A O 1
ATOM 1354 N N . ALA A 1 181 ? -10.859 3.448 16.513 1.00 67.38 181 ALA A N 1
ATOM 1355 C CA . ALA A 1 181 ? -10.255 3.659 17.825 1.00 67.38 181 ALA A CA 1
ATOM 1356 C C . ALA A 1 181 ? -9.569 2.385 18.355 1.00 67.38 181 ALA A C 1
ATOM 1358 O O . ALA A 1 181 ? -10.167 1.314 18.367 1.00 67.38 181 ALA A O 1
ATOM 1359 N N . GLY A 1 182 ? -8.345 2.516 18.876 1.00 61.19 182 GLY A N 1
ATOM 1360 C CA . GLY A 1 182 ? -7.607 1.393 19.472 1.00 61.19 182 GLY A CA 1
ATOM 1361 C C . GLY A 1 182 ? -6.812 0.539 18.477 1.00 61.19 182 GLY A C 1
ATOM 1362 O O . GLY A 1 182 ? -6.439 -0.583 18.821 1.00 61.19 182 GLY A O 1
ATOM 1363 N N . VAL A 1 183 ? -6.552 1.073 17.278 1.00 57.12 183 VAL A N 1
ATOM 1364 C CA . VAL A 1 183 ? -5.720 0.482 16.213 1.00 57.12 183 VAL A CA 1
ATOM 1365 C C . VAL A 1 183 ? -4.456 1.314 15.990 1.00 57.12 183 VAL A C 1
ATOM 1367 O O . VAL A 1 183 ? -4.510 2.547 16.169 1.00 57.12 183 VAL A O 1
#

Organism: NCBI:txid240449